Protein AF-A0A8T0X987-F1 (afdb_monomer_lite)

Foldseek 3Di:
DDDVVVVVVVPDDDPCVVVVCVVCVVPDPPCPQPDDPPDPDHDPDDPPPDDDDDDDDDDDDDDDDDDDDDDDDDDDDDPPPPPPPPPPPQDPVSVVVVVVVVVVVVVVVVVVVVVVVVVVVVVVVVVVVVVVLVVLLVLLVVLLVVLVDDPVCVLLVQLSVVCSVDPVSSVCLSVDDSVVVNVSSVVSSPDDD

Radius of gyration: 36.75 Å; chains: 1; bounding box: 88×44×94 Å

Sequence (193 aa):
MGHPEWKKLQTGWPIYLDELDRMFMGVAVDGSTSYIPGDKNPLDDIPSDEEEDSEEDHDLHTPHSIGSKRTSNSSQSLRSTASSPNKKMKSPAVRAMVSQLQLHNDIQTQRNVAMEGFICKRQEEKQAEESKLEKHLDTIMDAARACGVTDDNVQLWVGVLKIAKDKAASYFFLRSMPPGRKALIEDYSRVID

Structure (mmCIF, N/CA/C/O backbone):
data_AF-A0A8T0X987-F1
#
_entry.id   AF-A0A8T0X987-F1
#
loop_
_atom_site.group_PDB
_atom_site.id
_atom_site.type_symbol
_atom_site.label_atom_id
_atom_site.label_alt_id
_atom_site.label_comp_id
_atom_site.label_asym_id
_atom_site.label_entity_id
_atom_site.label_seq_id
_atom_site.pdbx_PDB_ins_code
_atom_site.Cartn_x
_atom_site.Cartn_y
_atom_site.Cartn_z
_atom_site.occupancy
_atom_site.B_iso_or_equiv
_atom_site.auth_seq_id
_atom_site.auth_comp_id
_atom_site.auth_asym_id
_atom_site.auth_atom_id
_atom_site.pdbx_PDB_model_num
ATOM 1 N N . MET A 1 1 ? -8.656 -10.629 45.801 1.00 43.47 1 MET A N 1
ATOM 2 C CA . MET A 1 1 ? -7.667 -11.279 44.913 1.00 43.47 1 MET A CA 1
ATOM 3 C C . MET A 1 1 ? -8.204 -11.162 43.496 1.00 43.47 1 MET A C 1
ATOM 5 O O . MET A 1 1 ? -9.268 -11.703 43.241 1.00 43.47 1 MET A O 1
ATOM 9 N N . GLY A 1 2 ? -7.584 -10.342 42.644 1.00 62.00 2 GLY A N 1
ATOM 10 C CA . GLY A 1 2 ? -8.091 -10.054 41.295 1.00 62.00 2 GLY A CA 1
ATOM 11 C C . GLY A 1 2 ? -7.681 -11.124 40.284 1.00 62.00 2 GLY A C 1
ATOM 12 O O . GLY A 1 2 ? -6.580 -11.660 40.382 1.00 62.00 2 GLY A O 1
ATOM 13 N N . HIS A 1 3 ? -8.557 -11.419 39.323 1.00 67.56 3 HIS A N 1
ATOM 14 C CA . HIS A 1 3 ? -8.309 -12.403 38.270 1.00 67.56 3 HIS A CA 1
ATOM 15 C C . HIS A 1 3 ? -7.264 -11.867 37.270 1.00 67.56 3 HIS A C 1
ATOM 17 O O . HIS A 1 3 ? -7.544 -10.891 36.572 1.00 67.56 3 HIS A O 1
ATOM 23 N N . PRO A 1 4 ? -6.068 -12.481 37.166 1.00 67.88 4 PRO A N 1
ATOM 24 C CA . PRO A 1 4 ? -5.008 -12.035 36.254 1.00 67.88 4 PRO A CA 1
ATOM 25 C C . PRO A 1 4 ? -5.444 -12.089 34.786 1.00 67.88 4 PRO A C 1
ATOM 27 O O . PRO A 1 4 ? -5.028 -11.260 33.982 1.00 67.88 4 PRO A O 1
ATOM 30 N N . GLU A 1 5 ? -6.343 -13.020 34.464 1.00 63.09 5 GLU A N 1
ATOM 31 C CA . GLU A 1 5 ? -6.962 -13.184 33.147 1.00 63.09 5 GLU A CA 1
ATOM 32 C C . GLU A 1 5 ? -7.682 -11.912 32.677 1.00 63.09 5 GLU A C 1
ATOM 34 O O . GLU A 1 5 ? -7.670 -11.589 31.493 1.00 63.09 5 GLU A O 1
ATOM 39 N N . TRP A 1 6 ? -8.233 -11.120 33.604 1.00 59.62 6 TRP A N 1
ATOM 40 C CA . TRP A 1 6 ? -8.914 -9.864 33.276 1.00 59.62 6 TRP A CA 1
ATOM 41 C C . TRP A 1 6 ? -7.940 -8.760 32.848 1.00 59.62 6 TRP A C 1
ATOM 43 O O . TRP A 1 6 ? -8.354 -7.788 32.224 1.00 59.62 6 TRP A O 1
ATOM 53 N N . LYS A 1 7 ? -6.637 -8.920 33.121 1.00 59.94 7 LYS A N 1
ATOM 54 C CA . LYS A 1 7 ? -5.592 -8.030 32.597 1.00 59.94 7 LYS A CA 1
ATOM 55 C C . LYS A 1 7 ? -5.197 -8.359 31.158 1.00 59.94 7 LYS A C 1
ATOM 57 O O . LYS A 1 7 ? -4.682 -7.481 30.481 1.00 59.94 7 LYS A O 1
ATOM 62 N N . LYS A 1 8 ? -5.467 -9.571 30.656 1.00 56.09 8 LYS A N 1
ATOM 63 C CA . LYS A 1 8 ? -5.228 -9.913 29.238 1.00 56.09 8 LYS A CA 1
ATOM 64 C C . LYS A 1 8 ? -6.172 -9.144 28.309 1.00 56.09 8 LYS A C 1
ATOM 66 O O . LYS A 1 8 ? -5.795 -8.809 27.195 1.00 56.09 8 LYS A O 1
ATOM 71 N N . LEU A 1 9 ? -7.357 -8.791 28.811 1.00 55.44 9 LEU A N 1
ATOM 72 C CA . LEU A 1 9 ? -8.305 -7.896 28.140 1.00 55.44 9 LEU A CA 1
ATOM 73 C C . LEU A 1 9 ? -7.905 -6.408 28.216 1.00 55.44 9 LEU A C 1
ATOM 75 O O . LEU A 1 9 ? -8.525 -5.586 27.553 1.00 55.44 9 LEU A O 1
ATOM 79 N N . GLN A 1 10 ? -6.899 -6.037 29.024 1.00 53.94 10 GLN A N 1
ATOM 80 C CA . GLN A 1 10 ? -6.371 -4.662 29.055 1.00 53.94 10 GLN A CA 1
ATOM 81 C C . GLN A 1 10 ? -5.368 -4.407 27.924 1.00 53.94 10 GLN A C 1
ATOM 83 O O . GLN A 1 10 ? -5.077 -3.257 27.600 1.00 53.94 10 GLN A O 1
ATOM 88 N N . THR A 1 11 ? -4.823 -5.470 27.335 1.00 54.19 11 THR A N 1
ATOM 89 C CA . THR A 1 11 ? -3.819 -5.414 26.275 1.00 54.19 11 THR A CA 1
ATOM 90 C C . THR A 1 11 ? -4.457 -5.652 24.915 1.00 54.19 11 THR A C 1
ATOM 92 O O . THR A 1 11 ? -4.549 -6.790 24.470 1.00 54.19 11 THR A O 1
ATOM 95 N N . GLY A 1 12 ? -4.841 -4.562 24.249 1.00 65.25 12 GLY A N 1
ATOM 96 C CA . GLY A 1 12 ? -5.179 -4.557 22.825 1.00 65.25 12 GLY A CA 1
ATOM 97 C C . GLY A 1 12 ? -6.375 -5.421 22.428 1.00 65.25 12 GLY A C 1
ATOM 98 O O . GLY A 1 12 ? -7.109 -5.965 23.250 1.00 65.25 12 GLY A O 1
ATOM 99 N N . TRP A 1 13 ? -6.591 -5.492 21.120 1.00 61.50 13 TRP A N 1
ATOM 100 C CA . TRP A 1 13 ? -7.656 -6.294 20.543 1.00 61.50 13 TRP A CA 1
ATOM 101 C C . TRP A 1 13 ? -7.343 -7.786 20.631 1.00 61.50 13 TRP A C 1
ATOM 103 O O . TRP A 1 13 ? -6.171 -8.171 20.576 1.00 61.50 13 TRP A O 1
ATOM 113 N N . PRO A 1 14 ? -8.372 -8.642 20.728 1.00 72.12 14 PRO A N 1
ATOM 114 C CA . PRO A 1 14 ? -8.165 -10.072 20.644 1.00 72.12 14 PRO A CA 1
ATOM 115 C C . PRO A 1 14 ? -7.514 -10.441 19.308 1.00 72.12 14 PRO A C 1
ATOM 117 O O . PRO A 1 14 ? -7.891 -9.924 18.259 1.00 72.12 14 PRO A O 1
ATOM 120 N N . ILE A 1 15 ? -6.567 -11.377 19.346 1.00 75.75 15 ILE A N 1
ATOM 121 C CA . ILE A 1 15 ? -5.825 -11.861 18.167 1.00 75.75 15 ILE A CA 1
ATOM 122 C C . ILE A 1 15 ? -6.724 -12.400 17.039 1.00 75.75 15 ILE A C 1
ATOM 124 O O . ILE A 1 15 ? -6.284 -12.492 15.902 1.00 75.75 15 ILE A O 1
ATOM 128 N N . TYR A 1 16 ? -7.974 -12.740 17.353 1.00 80.00 16 TYR A N 1
ATOM 129 C CA . TYR A 1 16 ? -8.973 -13.290 16.438 1.00 80.00 16 TYR A CA 1
ATOM 130 C C . TYR A 1 16 ? -9.880 -12.222 15.801 1.00 80.00 16 TYR A C 1
ATOM 132 O O . TYR A 1 16 ? -10.906 -12.559 15.218 1.00 80.00 16 TYR A O 1
ATOM 140 N N . LEU A 1 17 ? -9.551 -10.930 15.911 1.00 81.12 17 LEU A N 1
ATOM 141 C CA . LEU A 1 17 ? -10.395 -9.854 15.376 1.00 81.12 17 LEU A CA 1
ATOM 142 C C . LEU A 1 17 ? -10.637 -9.976 13.863 1.00 81.12 17 LEU A C 1
ATOM 144 O O . LEU A 1 17 ? -11.756 -9.764 13.415 1.00 81.12 17 LEU A O 1
ATOM 148 N N . ASP A 1 18 ? -9.619 -10.360 13.093 1.00 80.88 18 ASP A N 1
ATOM 149 C CA . ASP A 1 18 ? -9.750 -10.552 11.639 1.00 80.88 18 ASP A CA 1
ATOM 150 C C . ASP A 1 18 ? -10.638 -11.756 11.298 1.00 80.88 18 ASP A C 1
ATOM 152 O O . ASP A 1 18 ? -11.330 -11.772 10.282 1.00 80.88 18 ASP A O 1
ATOM 156 N N . GLU A 1 19 ? -10.654 -12.763 12.172 1.00 83.94 19 GLU A N 1
ATOM 157 C CA . GLU A 1 19 ? -11.537 -13.918 12.041 1.00 83.94 19 GLU A CA 1
ATOM 158 C C . GLU A 1 19 ? 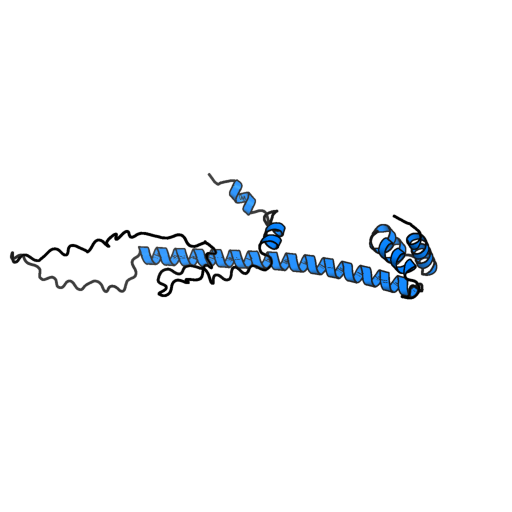-12.985 -13.536 12.360 1.00 83.94 19 GLU A C 1
ATOM 160 O O . GLU A 1 19 ? -13.893 -13.951 11.644 1.00 83.94 19 GLU A O 1
ATOM 165 N N . LEU A 1 20 ? -13.206 -12.689 13.374 1.00 83.31 20 LEU A N 1
ATOM 166 C CA . LEU A 1 20 ? -14.524 -12.113 13.654 1.00 83.31 20 LEU A CA 1
ATOM 167 C C . LEU A 1 20 ? -15.019 -11.264 12.484 1.00 83.31 20 LEU A C 1
ATOM 169 O O . LEU A 1 20 ? -16.143 -11.466 12.039 1.00 83.31 20 LEU A O 1
ATOM 173 N N . ASP A 1 21 ? -14.188 -10.365 11.958 1.00 82.25 21 ASP A N 1
ATOM 174 C CA . ASP A 1 21 ? -14.542 -9.539 10.799 1.00 82.25 21 ASP A CA 1
ATOM 175 C C . ASP A 1 21 ? -14.948 -10.419 9.607 1.00 82.25 21 ASP A C 1
ATOM 177 O O . ASP A 1 21 ? -16.002 -10.221 9.009 1.00 82.25 21 ASP A O 1
ATOM 181 N N . ARG A 1 22 ? -14.195 -11.497 9.344 1.00 84.25 22 ARG A N 1
ATOM 182 C CA . ARG A 1 22 ? -14.537 -12.480 8.308 1.00 84.25 22 ARG A CA 1
ATOM 183 C C . ARG A 1 22 ? -15.848 -13.225 8.578 1.00 84.25 22 ARG A C 1
ATOM 185 O O . ARG A 1 22 ? -16.586 -13.482 7.632 1.00 84.25 22 ARG A O 1
ATOM 192 N N . MET A 1 23 ? -16.119 -13.617 9.824 1.00 83.44 23 MET A N 1
ATOM 193 C CA . MET A 1 23 ? -17.325 -14.374 10.191 1.00 83.44 23 MET A CA 1
ATOM 194 C C . MET A 1 23 ? -18.597 -13.521 10.155 1.00 83.44 23 MET A C 1
ATOM 196 O O . MET A 1 23 ? -19.658 -14.040 9.822 1.00 83.44 23 MET A O 1
ATOM 200 N N . PHE A 1 24 ? -18.495 -12.230 10.478 1.00 79.19 24 PHE A N 1
ATOM 201 C CA . PHE A 1 24 ? -19.632 -11.303 10.526 1.00 79.19 24 PHE A CA 1
ATOM 202 C C . PHE A 1 24 ? -19.726 -10.385 9.299 1.00 79.19 24 PHE A C 1
ATOM 204 O O . PHE A 1 24 ? -20.605 -9.525 9.230 1.00 79.19 24 PHE A O 1
ATOM 211 N N . MET A 1 25 ? -18.864 -10.578 8.300 1.00 78.88 25 MET A N 1
ATOM 212 C CA . MET A 1 25 ? -18.930 -9.858 7.033 1.00 78.88 25 MET A CA 1
ATOM 213 C C . MET A 1 25 ? -20.286 -10.106 6.354 1.00 78.88 25 MET A C 1
ATOM 215 O O . MET A 1 25 ? -20.603 -11.223 5.954 1.00 78.88 25 MET A O 1
ATOM 219 N N . GLY A 1 26 ? -21.093 -9.050 6.226 1.00 69.38 26 GLY A N 1
ATOM 220 C CA . GLY A 1 26 ? -22.439 -9.120 5.646 1.00 69.38 26 GLY A CA 1
ATOM 221 C C . GLY A 1 26 ? -23.564 -9.469 6.630 1.00 69.38 26 GLY A C 1
ATOM 222 O O . GLY A 1 26 ? -24.717 -9.515 6.214 1.00 69.38 26 GLY A O 1
ATOM 223 N N . VAL A 1 27 ? -23.265 -9.659 7.921 1.00 71.38 27 VAL A N 1
ATOM 224 C CA . VAL A 1 27 ? -24.261 -9.875 8.983 1.00 71.38 27 VAL A CA 1
ATOM 225 C C . VAL A 1 27 ? -24.349 -8.618 9.847 1.00 71.38 27 VAL A C 1
ATOM 227 O O . VAL A 1 27 ? -23.472 -8.347 10.664 1.00 71.38 27 VAL A O 1
ATOM 230 N N . ALA A 1 28 ? -25.418 -7.837 9.686 1.00 65.38 28 ALA A N 1
ATOM 231 C CA . ALA A 1 28 ? -25.703 -6.717 10.578 1.00 65.38 28 ALA A CA 1
ATOM 232 C C . ALA A 1 28 ? -26.509 -7.218 11.784 1.00 65.38 28 ALA A C 1
ATOM 234 O O . ALA A 1 28 ? -27.672 -7.586 11.649 1.00 65.38 28 ALA A O 1
ATOM 235 N N . VAL A 1 29 ? -25.905 -7.218 12.975 1.00 67.44 29 VAL A N 1
ATOM 236 C CA . VAL A 1 29 ? -26.656 -7.397 14.227 1.00 67.44 29 VAL A CA 1
ATOM 237 C C . VAL A 1 29 ? -27.270 -6.042 14.589 1.00 67.44 29 VAL A C 1
ATOM 239 O O . VAL A 1 29 ? -26.718 -5.281 15.379 1.00 67.44 29 VAL A O 1
ATOM 242 N N . ASP A 1 30 ? -28.385 -5.707 13.945 1.00 75.12 30 ASP A N 1
ATOM 243 C CA . ASP A 1 30 ? -29.106 -4.433 14.100 1.00 75.12 30 ASP A CA 1
ATOM 244 C C . ASP A 1 30 ? -30.059 -4.408 15.312 1.00 75.12 30 ASP A C 1
ATOM 246 O O . ASP A 1 30 ? -30.653 -3.379 15.630 1.00 75.12 30 ASP A O 1
ATOM 250 N N . GLY A 1 31 ? -30.197 -5.540 16.007 1.00 69.56 31 GLY A N 1
ATOM 251 C CA . GLY A 1 31 ? -31.101 -5.687 17.144 1.00 69.56 31 GLY A CA 1
ATOM 252 C C . GLY A 1 31 ? -32.576 -5.809 16.755 1.00 69.56 31 GLY A C 1
ATOM 253 O O . GLY A 1 31 ? -33.417 -5.814 17.654 1.00 69.56 31 GLY A O 1
ATOM 254 N N . SER A 1 32 ? -32.904 -5.959 15.467 1.00 67.69 32 SER A N 1
ATOM 255 C CA . SER A 1 32 ? -34.270 -6.233 14.995 1.00 67.69 32 SER A CA 1
ATOM 256 C C . SER A 1 32 ? -34.853 -7.510 15.609 1.00 67.69 32 SER A C 1
ATOM 258 O O . SER A 1 32 ? -36.045 -7.567 15.878 1.00 67.69 32 SER A O 1
ATOM 260 N N . THR A 1 33 ? -34.004 -8.489 15.933 1.00 68.50 33 THR A N 1
ATOM 261 C CA . THR A 1 33 ? -34.374 -9.741 16.615 1.00 68.50 33 THR A CA 1
ATOM 262 C C . THR A 1 33 ? -34.283 -9.669 18.145 1.00 68.50 33 THR A C 1
ATOM 264 O O . THR A 1 33 ? -34.429 -10.684 18.828 1.00 68.50 33 THR A O 1
ATOM 267 N N . SER A 1 34 ? -34.008 -8.495 18.726 1.00 71.69 34 SER A N 1
ATOM 268 C CA . SER A 1 34 ? -33.874 -8.371 20.180 1.00 71.69 34 SER A CA 1
ATOM 269 C C . SER A 1 34 ? -35.233 -8.457 20.880 1.00 71.69 34 SER A C 1
ATOM 271 O O . SER A 1 34 ? -36.186 -7.760 20.543 1.00 71.69 34 SER A O 1
ATOM 273 N N . TYR A 1 35 ? -35.323 -9.319 21.894 1.00 74.81 35 TYR A N 1
ATOM 274 C CA . TYR A 1 35 ? -36.532 -9.466 22.697 1.00 74.81 35 TYR A CA 1
ATOM 275 C C . TYR A 1 35 ? -36.716 -8.267 23.638 1.00 74.81 35 TYR A C 1
ATOM 277 O O . TYR A 1 35 ? -35.858 -7.990 24.482 1.00 74.81 35 TYR A O 1
ATOM 285 N N . ILE A 1 36 ? -37.862 -7.588 23.534 1.00 75.81 36 ILE A N 1
ATOM 286 C CA . ILE A 1 36 ? -38.248 -6.472 24.404 1.00 75.81 36 ILE A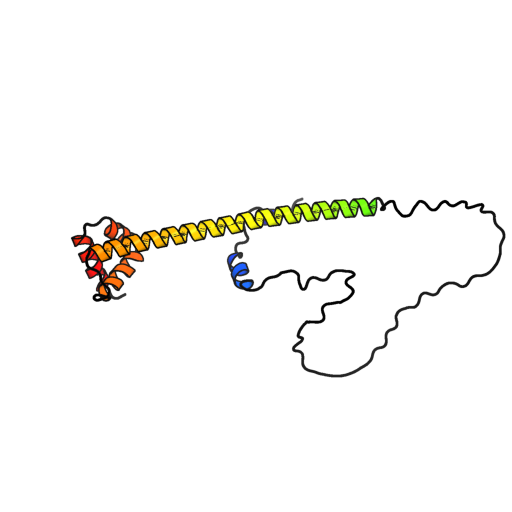 CA 1
ATOM 287 C C . ILE A 1 36 ? -39.341 -6.951 25.375 1.00 75.81 36 ILE A C 1
ATOM 289 O O . ILE A 1 36 ? -40.481 -7.179 24.962 1.00 75.81 36 ILE A O 1
ATOM 293 N N . PRO A 1 37 ? -39.050 -7.086 26.685 1.00 60.12 37 PRO A N 1
ATOM 294 C CA . PRO A 1 37 ? -40.057 -7.488 27.661 1.00 60.12 37 PRO A CA 1
ATOM 295 C C . PRO A 1 37 ? -41.224 -6.488 27.713 1.00 60.12 37 PRO A C 1
ATOM 297 O O . PRO A 1 37 ? -41.033 -5.319 28.050 1.00 60.12 37 PRO A O 1
ATOM 300 N N . GLY A 1 38 ? -42.440 -6.958 27.422 1.00 64.06 38 GLY A N 1
ATOM 301 C CA . GLY A 1 38 ? -43.658 -6.138 27.379 1.00 64.06 38 GLY A CA 1
ATOM 302 C C . GLY A 1 38 ? -44.102 -5.723 25.975 1.00 64.06 38 GLY A C 1
ATOM 303 O O . GLY A 1 38 ? -45.083 -4.982 25.857 1.00 64.06 38 GLY A O 1
ATOM 304 N N . ASP A 1 39 ? -43.414 -6.191 24.930 1.00 67.69 39 ASP A N 1
ATOM 305 C CA . ASP A 1 39 ? -43.918 -6.076 23.567 1.00 67.69 39 ASP A CA 1
ATOM 306 C C . ASP A 1 39 ? -45.187 -6.923 23.383 1.00 67.69 39 ASP A C 1
ATOM 308 O O . ASP A 1 39 ? -45.336 -8.015 23.931 1.00 67.69 39 ASP A O 1
ATOM 312 N N . LYS A 1 40 ? -46.143 -6.364 22.649 1.00 58.75 40 LYS A N 1
ATOM 313 C CA . LYS A 1 40 ? -47.498 -6.899 22.437 1.00 58.75 40 LYS A CA 1
ATOM 314 C C . LYS A 1 40 ? -47.576 -7.750 21.171 1.00 58.75 40 LYS A C 1
ATOM 316 O O . LYS A 1 40 ? -48.635 -8.306 20.898 1.00 58.75 40 LYS A O 1
ATOM 321 N N . ASN A 1 41 ? -46.485 -7.810 20.410 1.00 57.34 41 ASN A N 1
ATOM 322 C CA . ASN A 1 41 ? -46.380 -8.559 19.172 1.00 57.34 41 ASN A CA 1
ATOM 323 C C . ASN A 1 41 ? -44.999 -9.238 19.121 1.00 57.34 41 ASN A C 1
ATOM 325 O O . ASN A 1 41 ? -44.043 -8.620 18.657 1.00 57.34 41 ASN A O 1
ATOM 329 N N . PRO A 1 42 ? -44.856 -10.467 19.649 1.00 52.59 42 PRO A N 1
ATOM 330 C CA . PRO A 1 42 ? -43.639 -11.242 19.445 1.00 52.59 42 PRO A CA 1
ATOM 331 C C . PRO A 1 42 ? -43.401 -11.385 17.936 1.00 52.59 42 PRO A C 1
ATOM 333 O O . PRO A 1 42 ? -44.350 -11.606 17.185 1.00 52.59 42 PRO A O 1
ATOM 336 N N . LEU A 1 43 ? -42.160 -11.202 17.488 1.00 56.38 43 LEU A N 1
ATOM 337 C CA . LEU A 1 43 ? -41.775 -11.469 16.105 1.00 56.38 43 LEU A CA 1
ATOM 338 C C . LEU A 1 43 ? -41.808 -12.988 15.878 1.00 56.38 43 LEU A C 1
ATOM 340 O O . LEU A 1 43 ? -40.842 -13.678 16.193 1.00 56.38 43 LEU A O 1
ATOM 344 N N . ASP A 1 44 ? -42.926 -13.497 15.363 1.00 57.62 44 ASP A N 1
ATOM 345 C CA . ASP A 1 44 ? -42.969 -14.783 14.667 1.00 57.62 44 ASP A CA 1
ATOM 346 C C . ASP A 1 44 ? -42.366 -14.563 13.282 1.00 57.62 44 ASP A C 1
ATOM 348 O O . ASP A 1 44 ? -43.071 -14.160 12.369 1.00 57.62 44 ASP A O 1
ATOM 352 N N . ASP A 1 45 ? -41.056 -14.749 13.147 1.00 50.69 45 ASP A N 1
ATOM 353 C CA . ASP A 1 45 ? -40.419 -15.050 11.860 1.00 50.69 45 ASP A CA 1
ATOM 354 C C . ASP A 1 45 ? -39.051 -15.688 12.133 1.00 50.69 45 ASP A C 1
ATOM 356 O O . ASP A 1 45 ? -37.981 -15.119 11.912 1.00 50.69 45 ASP A O 1
ATOM 360 N N . ILE A 1 46 ? -39.094 -16.911 12.663 1.00 45.88 46 ILE A N 1
ATOM 361 C CA . ILE A 1 46 ? -38.037 -17.888 12.420 1.00 45.88 46 ILE A CA 1
ATOM 362 C C . ILE A 1 46 ? -38.569 -18.740 11.265 1.00 45.88 46 ILE A C 1
ATOM 364 O O . ILE A 1 46 ? -39.551 -19.454 11.479 1.00 45.88 46 ILE A O 1
ATOM 368 N N . PRO A 1 47 ? -37.992 -18.701 10.050 1.00 42.59 47 PRO A N 1
ATOM 369 C CA . PRO A 1 47 ? -38.270 -19.739 9.074 1.00 42.59 47 PRO A CA 1
ATOM 370 C C . PRO A 1 47 ? -37.635 -21.025 9.613 1.00 42.59 47 PRO A C 1
ATOM 372 O O . PRO A 1 47 ? -36.444 -21.276 9.439 1.00 42.59 47 PRO A O 1
ATOM 375 N N . SER A 1 48 ? -38.432 -21.783 10.363 1.00 42.59 48 SER A N 1
ATOM 376 C CA . SER A 1 48 ? -38.120 -23.138 10.788 1.00 42.59 48 SER A CA 1
ATOM 377 C C . SER A 1 48 ? -38.323 -24.028 9.571 1.00 42.59 48 SER A C 1
ATOM 379 O O . SER A 1 48 ? -39.447 -24.401 9.248 1.00 42.59 48 SER A O 1
ATOM 381 N N . ASP A 1 49 ? -37.236 -24.305 8.857 1.00 46.72 49 ASP A N 1
ATOM 382 C CA . ASP A 1 49 ? -37.163 -25.398 7.888 1.00 46.72 49 ASP A CA 1
ATOM 383 C C . ASP A 1 49 ? -37.110 -26.714 8.670 1.00 46.72 49 ASP A C 1
ATOM 385 O O . ASP A 1 49 ? -36.060 -27.338 8.796 1.00 46.72 49 ASP A O 1
ATOM 389 N N . GLU A 1 50 ? -38.220 -27.067 9.316 1.00 41.50 50 GLU A N 1
ATOM 390 C CA . GLU A 1 50 ? -38.366 -28.341 10.008 1.00 41.50 50 GLU A CA 1
ATOM 391 C C . GLU A 1 50 ? -39.667 -28.991 9.547 1.00 41.50 50 GLU A C 1
ATOM 393 O O . GLU A 1 50 ? -40.770 -28.495 9.779 1.00 41.50 50 GLU A O 1
ATOM 398 N N . GLU A 1 51 ? -39.456 -30.070 8.800 1.00 39.72 51 GLU A N 1
ATOM 399 C CA . GLU A 1 51 ? -40.432 -30.998 8.256 1.00 39.72 51 GLU A CA 1
ATOM 400 C C . GLU A 1 51 ? -41.515 -31.365 9.280 1.00 39.72 51 GLU A C 1
ATOM 402 O O . GLU A 1 51 ? -41.266 -31.617 10.460 1.00 39.72 51 GLU A O 1
ATOM 407 N N . GLU A 1 52 ? -42.733 -31.394 8.759 1.00 37.31 52 GLU A N 1
ATOM 408 C CA . GLU A 1 52 ? -43.989 -31.772 9.384 1.00 37.31 52 GLU A CA 1
ATOM 409 C C . GLU A 1 52 ? -43.918 -33.183 10.000 1.00 37.31 52 GLU A C 1
ATOM 411 O O . GLU A 1 52 ? -43.787 -34.164 9.272 1.00 37.31 52 GLU A O 1
ATOM 416 N N . ASP A 1 53 ? -44.071 -33.306 11.325 1.00 33.75 53 ASP A N 1
ATOM 417 C CA . ASP A 1 53 ? -44.633 -34.524 11.928 1.00 33.75 53 ASP A CA 1
ATOM 418 C C . ASP A 1 53 ? -45.339 -34.237 13.269 1.00 33.75 53 ASP A C 1
ATOM 420 O O . ASP A 1 53 ? -44.743 -34.179 14.340 1.00 33.75 53 ASP A O 1
ATOM 424 N N . SER A 1 54 ? -46.620 -33.913 13.123 1.00 35.38 54 SER A N 1
ATOM 425 C CA . SER A 1 54 ? -47.787 -34.511 13.779 1.00 35.38 54 SER A CA 1
ATOM 426 C C . SER A 1 54 ? -47.877 -34.755 15.315 1.00 35.38 54 SER A C 1
ATOM 428 O O . SER A 1 54 ? -47.028 -35.337 15.982 1.00 35.38 54 SER A O 1
ATOM 430 N N . GLU A 1 55 ? -49.071 -34.374 15.795 1.00 35.34 55 GLU A N 1
ATOM 431 C CA . GLU A 1 55 ? -49.876 -34.863 16.929 1.00 35.34 55 GLU A CA 1
ATOM 432 C C . GLU A 1 55 ? -49.594 -34.470 18.406 1.00 35.34 55 GLU A C 1
ATOM 434 O O . GLU A 1 55 ? -48.544 -34.700 18.994 1.00 35.34 55 GLU A O 1
ATOM 439 N N . GLU A 1 56 ? -50.712 -34.056 19.023 1.00 34.09 56 GLU A N 1
ATOM 440 C CA . GLU A 1 56 ? -51.188 -34.398 20.378 1.00 34.09 56 GLU A CA 1
ATOM 441 C C . GLU A 1 56 ? -50.951 -33.431 21.565 1.00 34.09 56 GLU A C 1
ATOM 443 O O . GLU A 1 56 ? -49.966 -33.458 22.296 1.00 34.09 56 GLU A O 1
ATOM 448 N N . ASP A 1 57 ? -51.967 -32.577 21.751 1.00 41.88 57 ASP A N 1
ATOM 449 C CA . ASP A 1 57 ? -52.721 -32.342 22.994 1.00 41.88 57 ASP A CA 1
ATOM 450 C C . ASP A 1 57 ? -52.003 -32.564 24.339 1.00 41.88 57 ASP A C 1
ATOM 452 O O . ASP A 1 57 ? -51.949 -33.674 24.863 1.00 41.88 57 ASP A O 1
ATOM 456 N N . HIS A 1 58 ? -51.606 -31.465 24.988 1.00 39.50 58 HIS A N 1
ATOM 457 C CA . HIS A 1 58 ? -51.604 -31.406 26.448 1.00 39.50 58 HIS A CA 1
ATOM 458 C C . HIS A 1 58 ? -52.029 -30.029 26.970 1.00 39.50 58 HIS A C 1
ATOM 460 O O . HIS A 1 58 ? -51.236 -29.117 27.208 1.00 39.50 58 HIS A O 1
ATOM 466 N N . ASP A 1 59 ? -53.334 -29.940 27.199 1.00 47.34 59 ASP A N 1
ATOM 467 C CA . ASP A 1 59 ? -54.009 -29.086 28.169 1.00 47.34 59 ASP A CA 1
ATOM 468 C C . ASP A 1 59 ? -53.274 -29.043 29.529 1.00 47.34 59 ASP A C 1
ATOM 470 O O . ASP A 1 59 ? -53.314 -30.000 30.302 1.00 47.34 59 ASP A O 1
ATOM 474 N N . LEU A 1 60 ? -52.601 -27.930 29.853 1.00 44.16 60 LEU A N 1
ATOM 475 C CA . LEU A 1 60 ? -52.095 -27.648 31.205 1.00 44.16 60 LEU A CA 1
ATOM 476 C C . LEU A 1 60 ? -52.331 -26.181 31.601 1.00 44.16 60 LEU A C 1
ATOM 478 O O . LEU A 1 60 ? -51.426 -25.359 31.722 1.00 44.16 60 LEU A O 1
ATOM 482 N N . HIS A 1 61 ? -53.613 -25.883 31.818 1.00 40.25 61 HIS A N 1
ATOM 483 C CA . HIS A 1 61 ? -54.158 -25.152 32.968 1.00 40.25 61 HIS A CA 1
ATOM 484 C C . HIS A 1 61 ? -53.251 -24.123 33.687 1.00 40.25 61 HIS A C 1
ATOM 486 O O . HIS A 1 61 ? -52.416 -24.441 34.535 1.00 40.25 61 HIS A O 1
ATOM 492 N N . THR A 1 62 ? -53.574 -22.842 33.487 1.00 43.78 62 THR A N 1
ATOM 493 C CA . THR A 1 62 ? -53.181 -21.734 34.375 1.00 43.78 62 THR A CA 1
ATOM 494 C C . THR A 1 62 ? -53.808 -21.924 35.770 1.00 43.78 62 THR A C 1
ATOM 496 O O . THR A 1 62 ? -55.026 -22.101 35.854 1.00 43.78 62 THR A O 1
ATOM 499 N N . PRO A 1 63 ? -53.069 -21.842 36.896 1.00 51.03 63 PRO A N 1
ATOM 500 C CA . PRO A 1 63 ? -53.695 -21.907 38.211 1.00 51.03 63 PRO A CA 1
ATOM 501 C C . PRO A 1 63 ? -54.442 -20.596 38.496 1.00 51.03 63 PRO A C 1
ATOM 503 O O . PRO A 1 63 ? -53.849 -19.540 38.724 1.00 51.03 63 PRO A O 1
ATOM 506 N N . HIS A 1 64 ? -55.774 -20.664 38.486 1.00 42.66 64 HIS A N 1
ATOM 507 C CA . HIS A 1 64 ? -56.649 -19.574 38.906 1.00 42.66 64 HIS A CA 1
ATOM 508 C C . HIS A 1 64 ? -56.482 -19.267 40.405 1.00 42.66 64 HIS A C 1
ATOM 510 O O . HIS A 1 64 ? -56.505 -20.153 41.259 1.00 42.66 64 HIS A O 1
ATOM 516 N N . SER A 1 65 ? -56.347 -17.978 40.721 1.00 44.94 65 SER A N 1
ATOM 517 C CA . SER A 1 65 ? -56.257 -17.445 42.083 1.00 44.94 65 SER A CA 1
ATOM 518 C C . SER A 1 65 ? -57.507 -17.783 42.904 1.00 44.94 65 SER A C 1
ATOM 520 O O . SER A 1 65 ? -58.621 -17.381 42.561 1.00 44.94 65 SER A O 1
ATOM 522 N N . ILE A 1 66 ? -57.332 -18.489 44.024 1.00 42.69 66 ILE A N 1
ATOM 523 C CA . ILE A 1 66 ? -58.391 -18.703 45.016 1.00 42.69 66 ILE A CA 1
ATOM 524 C C . ILE A 1 66 ? -58.559 -17.417 45.833 1.00 42.69 66 ILE A C 1
ATOM 526 O O . ILE A 1 66 ? -57.936 -17.207 46.873 1.00 42.69 66 ILE A O 1
ATOM 530 N N . GLY A 1 67 ? -59.421 -16.528 45.339 1.00 46.03 67 GLY A N 1
ATOM 531 C CA . GLY A 1 67 ? -59.948 -15.410 46.111 1.00 46.03 67 GLY A CA 1
ATOM 532 C C . GLY A 1 67 ? -60.719 -15.931 47.325 1.00 46.03 67 GLY A C 1
ATOM 533 O O . GLY A 1 67 ? -61.780 -16.542 47.184 1.00 46.03 67 GLY A O 1
ATOM 534 N N . SER A 1 68 ? -60.187 -15.695 48.524 1.00 46.25 68 SER A N 1
ATOM 535 C CA . SER A 1 68 ? -60.844 -16.081 49.773 1.00 46.25 68 SER A CA 1
ATOM 536 C C . SER A 1 68 ? -62.129 -15.270 49.977 1.00 46.25 68 SER A C 1
ATOM 538 O O . SER A 1 68 ? -62.120 -14.035 49.994 1.00 46.25 68 SER A O 1
ATOM 540 N N . LYS A 1 69 ? -63.257 -15.982 50.085 1.00 45.38 69 LYS A N 1
ATOM 541 C CA . LYS A 1 69 ? -64.595 -15.417 50.279 1.00 45.38 69 LYS A CA 1
ATOM 542 C C . LYS A 1 69 ? -64.733 -14.853 51.696 1.00 45.38 69 LYS A C 1
ATOM 544 O O . LYS A 1 69 ? -64.363 -15.474 52.684 1.00 45.38 69 LYS A O 1
ATOM 549 N N . ARG A 1 70 ? -65.318 -13.658 51.754 1.00 47.16 70 ARG A N 1
ATOM 550 C CA . ARG A 1 70 ? -65.652 -12.870 52.945 1.00 47.16 70 ARG A CA 1
ATOM 551 C C . ARG A 1 70 ? -66.513 -13.673 53.930 1.00 47.16 70 ARG A C 1
ATOM 553 O O . ARG A 1 70 ? -67.570 -14.158 53.535 1.00 47.16 70 ARG A O 1
ATOM 560 N N . THR A 1 71 ? -66.155 -13.665 55.214 1.00 42.09 71 THR A N 1
ATOM 561 C CA . THR A 1 71 ? -67.107 -13.883 56.314 1.00 42.09 71 THR A CA 1
ATOM 562 C C . THR A 1 71 ? -67.082 -12.702 57.283 1.00 42.09 71 THR A C 1
ATOM 564 O O . THR A 1 71 ? -66.054 -12.323 57.834 1.00 42.09 71 THR A O 1
ATOM 567 N N . SER A 1 72 ? -68.269 -12.118 57.386 1.00 40.88 72 SER A N 1
ATOM 568 C CA . SER A 1 72 ? -68.845 -11.176 58.344 1.00 40.88 72 SER A CA 1
ATOM 569 C C . SER A 1 72 ? -68.213 -11.011 59.736 1.00 40.88 72 SER A C 1
ATOM 571 O O . SER A 1 72 ? -68.008 -11.977 60.460 1.00 40.88 72 SER A O 1
ATOM 573 N N . ASN A 1 73 ? -68.130 -9.730 60.116 1.00 45.91 73 ASN A N 1
A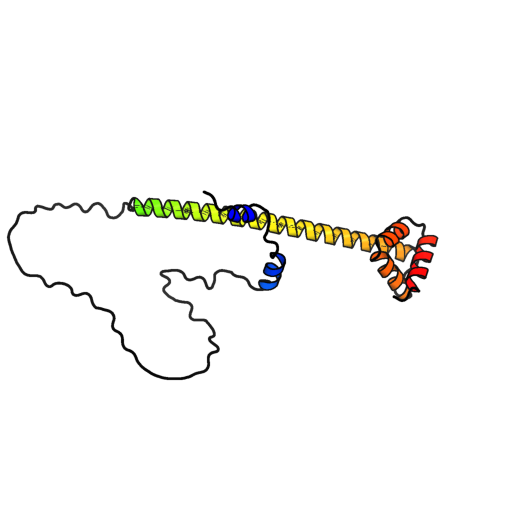TOM 574 C CA . ASN A 1 73 ? -68.350 -9.134 61.437 1.00 45.91 73 ASN A CA 1
ATOM 575 C C . ASN A 1 73 ? -67.626 -9.732 62.654 1.00 45.91 73 ASN A C 1
ATOM 577 O O . ASN A 1 73 ? -68.153 -10.593 63.349 1.00 45.91 73 ASN A O 1
ATOM 581 N N . SER A 1 74 ? -66.542 -9.068 63.054 1.00 38.50 74 SER A N 1
ATOM 582 C CA . SER A 1 74 ? -66.340 -8.756 64.469 1.00 38.50 74 SER A CA 1
ATOM 583 C C . SER A 1 74 ? -65.794 -7.339 64.608 1.00 38.50 74 SER A C 1
ATOM 585 O O . SER A 1 74 ? -64.875 -6.916 63.910 1.00 38.50 74 SER A O 1
ATOM 587 N N . SER A 1 75 ? -66.463 -6.583 65.464 1.00 51.81 75 SER A N 1
ATOM 588 C CA . SER A 1 75 ? -66.205 -5.201 65.825 1.00 51.81 75 SER A CA 1
ATOM 589 C C . SER A 1 75 ? -64.824 -5.038 66.451 1.00 51.81 75 SER A C 1
ATOM 591 O O . SER A 1 75 ? -64.613 -5.441 67.593 1.00 51.81 75 SER A O 1
ATOM 593 N N . GLN A 1 76 ? -63.911 -4.359 65.761 1.00 42.56 76 GLN A N 1
ATOM 594 C CA . GLN A 1 76 ? -62.772 -3.742 66.427 1.00 42.56 76 GLN A CA 1
ATOM 595 C C . GLN A 1 76 ? -62.299 -2.507 65.660 1.00 42.56 76 GLN A C 1
ATOM 597 O O . GLN A 1 76 ? -61.795 -2.583 64.546 1.00 42.56 76 GLN A O 1
ATOM 602 N N . SER A 1 77 ? -62.560 -1.358 66.287 1.00 50.28 77 SER A N 1
ATOM 603 C CA . SER A 1 77 ? -61.822 -0.097 66.205 1.00 50.28 77 SER A CA 1
ATOM 604 C C . SER A 1 77 ? -60.755 -0.005 65.116 1.00 50.28 77 SER A C 1
ATOM 606 O O . SER A 1 77 ? -59.644 -0.456 65.353 1.00 50.28 77 SER A O 1
ATOM 608 N N . LEU A 1 78 ? -61.031 0.730 64.034 1.00 41.53 78 LEU A N 1
ATOM 609 C CA . LEU A 1 78 ? -60.016 1.487 63.299 1.00 41.53 78 LEU A CA 1
ATOM 610 C C . LEU A 1 78 ? -60.672 2.699 62.617 1.00 41.53 78 LEU A C 1
ATOM 612 O O . LEU A 1 78 ? -61.221 2.603 61.520 1.00 41.53 78 LEU A O 1
ATOM 616 N N . ARG A 1 79 ? -60.561 3.884 63.232 1.00 47.84 79 ARG A N 1
ATOM 617 C CA . ARG A 1 79 ? -60.504 5.132 62.457 1.00 47.84 79 ARG A CA 1
ATOM 618 C C . ARG A 1 79 ? -59.195 5.104 61.662 1.00 47.84 79 ARG A C 1
ATOM 620 O O . ARG A 1 79 ? -58.213 5.722 62.051 1.00 47.84 79 ARG A O 1
ATOM 627 N N . SER A 1 80 ? -59.163 4.358 60.564 1.00 43.50 80 SER A N 1
ATOM 628 C CA . SER A 1 80 ? -58.085 4.442 59.587 1.00 43.50 80 SER A CA 1
ATOM 629 C C . SER A 1 80 ? -58.438 5.531 58.586 1.00 43.50 80 SER A C 1
ATOM 631 O O . SER A 1 80 ? -58.885 5.259 57.478 1.00 43.50 80 SER A O 1
ATOM 633 N N . THR A 1 81 ? -58.154 6.786 58.935 1.00 49.50 81 THR A N 1
ATOM 634 C CA . THR A 1 81 ? -57.750 7.767 57.920 1.00 49.50 81 THR A CA 1
ATOM 635 C C . THR A 1 81 ? -56.330 7.411 57.483 1.00 49.50 81 THR A C 1
ATOM 637 O O . THR A 1 81 ? -55.376 8.149 57.721 1.00 49.50 81 THR A O 1
ATOM 640 N N . ALA A 1 82 ? -56.170 6.222 56.901 1.00 46.28 82 ALA A N 1
ATOM 641 C CA . ALA A 1 82 ? -54.961 5.861 56.195 1.00 46.28 82 ALA A CA 1
ATOM 642 C C . ALA A 1 82 ? -54.983 6.676 54.902 1.00 46.28 82 ALA A C 1
ATOM 644 O O . ALA A 1 82 ? -55.477 6.231 53.869 1.00 46.28 82 ALA A O 1
ATOM 645 N N . SER A 1 83 ? -54.490 7.913 54.984 1.00 51.03 83 SER A N 1
ATOM 646 C CA . SER A 1 83 ? -53.923 8.574 53.818 1.00 51.03 83 SER A CA 1
ATOM 647 C C . SER A 1 83 ? -52.888 7.601 53.268 1.00 51.03 83 SER A C 1
ATOM 649 O O . SER A 1 83 ? -51.832 7.404 53.869 1.00 51.03 83 SER A O 1
ATOM 651 N N . SER A 1 84 ? -53.247 6.884 52.201 1.00 53.25 84 SER A N 1
ATOM 652 C CA . SER A 1 84 ? -52.292 6.054 51.478 1.00 53.25 84 SER A CA 1
ATOM 653 C C . SER A 1 84 ? -51.118 6.960 51.123 1.00 53.25 84 SER A C 1
ATOM 655 O O . SER A 1 84 ? -51.354 7.979 50.465 1.00 53.25 84 SER A O 1
ATOM 657 N N . PRO A 1 85 ? -49.875 6.640 51.532 1.00 52.62 85 PRO A N 1
ATOM 658 C CA . PRO A 1 85 ? -48.723 7.374 51.048 1.00 52.62 85 PRO A CA 1
ATOM 659 C C . PRO A 1 85 ? -48.802 7.325 49.528 1.00 52.62 85 PRO A C 1
ATOM 661 O O . PRO A 1 85 ? -48.881 6.247 48.935 1.00 52.62 85 PRO A O 1
ATOM 664 N N . ASN A 1 86 ? -48.911 8.501 48.921 1.00 52.03 86 ASN A N 1
ATOM 665 C CA . ASN A 1 86 ? -49.087 8.683 47.490 1.00 52.03 86 ASN A CA 1
ATOM 666 C C . ASN A 1 86 ? -48.131 7.721 46.755 1.00 52.03 86 ASN A C 1
ATOM 668 O O . ASN A 1 86 ? -46.917 7.822 46.941 1.00 52.03 86 ASN A O 1
ATOM 672 N N . LYS A 1 87 ? -48.645 6.785 45.938 1.00 54.97 87 LYS A N 1
ATOM 673 C CA . LYS A 1 87 ? -47.873 5.742 45.211 1.00 54.97 87 LYS A CA 1
ATOM 674 C C . LYS A 1 87 ? -46.831 6.298 44.209 1.00 54.97 87 LYS A C 1
ATOM 676 O O . LYS A 1 87 ? -46.363 5.582 43.333 1.00 54.97 87 LYS A O 1
ATOM 681 N N . LYS A 1 88 ? -46.467 7.580 44.296 1.00 59.12 88 LYS A N 1
ATOM 682 C CA . LYS A 1 88 ? -45.613 8.298 43.342 1.00 59.12 88 LYS A CA 1
ATOM 683 C C . LYS A 1 88 ? -44.143 8.394 43.752 1.00 59.12 88 LYS A C 1
ATOM 685 O O . LYS A 1 88 ? -43.323 8.824 42.946 1.00 59.12 88 LYS A O 1
ATOM 690 N N 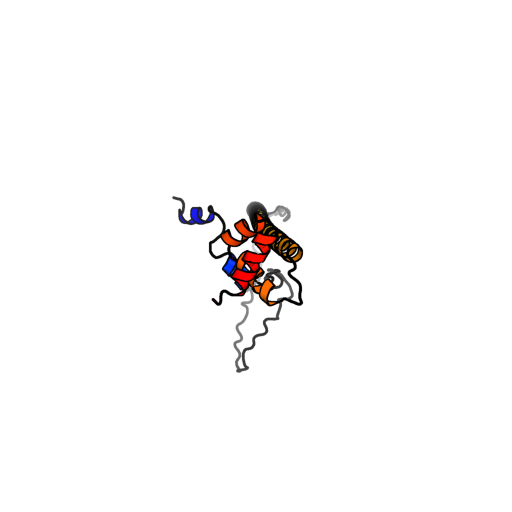. MET A 1 89 ? -43.771 7.980 44.963 1.00 58.16 89 MET A N 1
ATOM 691 C CA . MET A 1 89 ? -42.361 7.949 45.359 1.00 58.16 89 MET A CA 1
ATOM 692 C C . MET A 1 89 ? -41.756 6.599 44.965 1.00 58.16 89 MET A C 1
ATOM 694 O O . MET A 1 89 ? -41.946 5.605 45.659 1.00 58.16 89 MET A O 1
ATOM 698 N N . LYS A 1 90 ? -41.041 6.561 43.830 1.00 66.56 90 LYS A N 1
ATOM 699 C CA . LYS A 1 90 ? -40.252 5.394 43.383 1.00 66.56 90 LYS A CA 1
ATOM 700 C C . LYS A 1 90 ? -39.459 4.855 44.578 1.00 66.56 90 LYS A C 1
ATOM 702 O O . LYS A 1 90 ? -38.718 5.633 45.176 1.00 66.56 90 LYS A O 1
ATOM 707 N N . SER A 1 91 ? -39.632 3.583 44.946 1.00 81.50 91 SER A N 1
ATOM 708 C CA . SER A 1 91 ? -38.966 2.969 46.109 1.00 81.50 91 SER A CA 1
ATOM 709 C C . SER A 1 91 ? -37.447 3.238 46.094 1.00 81.50 91 SER A C 1
ATOM 711 O O . SER A 1 91 ? -36.866 3.292 45.007 1.00 81.50 91 SER A O 1
ATOM 713 N N . PRO A 1 92 ? -36.774 3.405 47.252 1.00 84.69 92 PRO A N 1
ATOM 714 C CA . PRO A 1 92 ? -35.315 3.533 47.316 1.00 84.69 92 PRO A CA 1
ATOM 715 C C . PRO A 1 92 ? -34.571 2.466 46.499 1.00 84.69 92 PRO A C 1
ATOM 717 O O . PRO A 1 92 ? -33.618 2.796 45.799 1.00 84.69 92 PRO A O 1
ATOM 720 N N . ALA A 1 93 ? -35.070 1.226 46.501 1.00 86.75 93 ALA A N 1
ATOM 721 C CA . ALA A 1 93 ? -34.530 0.141 45.683 1.00 86.75 93 ALA A CA 1
ATOM 722 C C . ALA A 1 93 ? -34.674 0.419 44.176 1.00 86.75 93 ALA A C 1
ATOM 724 O O . ALA A 1 93 ? -33.725 0.245 43.421 1.00 86.75 93 ALA A O 1
ATOM 725 N N . VAL A 1 94 ? -35.827 0.935 43.735 1.00 86.75 94 VAL A N 1
ATOM 726 C CA . VAL A 1 94 ? -36.063 1.313 42.329 1.00 86.75 94 VAL A CA 1
ATOM 727 C C . VAL A 1 94 ? -35.138 2.451 41.902 1.00 86.75 94 VAL A C 1
ATOM 729 O O . VAL A 1 94 ? -34.615 2.429 40.793 1.00 86.75 94 VAL A O 1
ATOM 732 N N . ARG A 1 95 ? -34.879 3.429 42.778 1.00 89.44 95 ARG A N 1
ATOM 733 C CA . ARG A 1 95 ? -33.921 4.508 42.485 1.00 89.44 95 ARG A CA 1
ATOM 734 C C . ARG A 1 95 ? -32.490 3.988 42.358 1.00 89.44 95 ARG A C 1
ATOM 736 O O . ARG A 1 95 ? -31.792 4.398 41.438 1.00 89.44 95 ARG A O 1
ATOM 743 N N . ALA A 1 96 ? -32.080 3.072 43.236 1.00 90.88 96 ALA A N 1
ATOM 744 C CA . ALA A 1 96 ? -30.772 2.429 43.147 1.00 90.88 96 ALA A CA 1
ATOM 745 C C . ALA A 1 96 ? -30.627 1.631 41.841 1.00 90.88 96 ALA A C 1
ATOM 747 O O . ALA A 1 96 ? -29.630 1.792 41.147 1.00 90.88 96 ALA A O 1
ATOM 748 N N . MET A 1 97 ? -31.646 0.855 41.454 1.00 91.94 97 MET A N 1
ATOM 749 C CA . MET A 1 97 ? -31.643 0.118 40.184 1.00 91.94 97 MET A CA 1
ATOM 750 C C . MET A 1 97 ? -31.529 1.047 38.972 1.00 91.94 97 MET A C 1
ATOM 752 O O . MET A 1 97 ? -30.700 0.807 38.104 1.00 91.94 97 MET A O 1
ATOM 756 N N . VAL A 1 98 ? -32.303 2.137 38.927 1.00 92.62 98 VAL A N 1
ATOM 757 C CA . VAL A 1 98 ? -32.224 3.119 37.829 1.00 92.62 98 VAL A CA 1
ATOM 758 C C . VAL A 1 98 ? -30.832 3.747 37.739 1.00 92.62 98 VAL A C 1
ATOM 760 O O . VAL A 1 98 ? -30.289 3.856 36.644 1.00 92.62 98 VAL A O 1
ATOM 763 N N . SER A 1 99 ? -30.229 4.099 38.876 1.00 92.75 99 SER A N 1
ATOM 764 C CA . SER A 1 99 ? -28.870 4.649 38.910 1.00 92.75 99 SER A CA 1
ATOM 765 C C . SER A 1 99 ? -27.822 3.650 38.411 1.00 92.75 99 SER A C 1
ATOM 767 O O . SER A 1 99 ? -26.908 4.047 37.694 1.00 92.75 99 SER A O 1
ATOM 769 N N . GLN A 1 100 ? -27.954 2.367 38.755 1.00 93.31 100 GLN A N 1
ATOM 770 C CA . GLN A 1 100 ? -27.053 1.319 38.266 1.00 93.31 100 GLN A CA 1
ATOM 771 C C . GLN A 1 100 ? -27.229 1.068 36.765 1.00 93.31 100 GLN A C 1
ATOM 773 O O . GLN A 1 100 ? -26.242 0.916 36.054 1.00 93.31 100 GLN A O 1
ATOM 778 N N . LEU A 1 101 ? -28.468 1.085 36.265 1.00 93.88 101 LEU A N 1
ATOM 779 C CA . LEU A 1 101 ? -28.749 0.968 34.831 1.00 93.88 101 LEU A CA 1
ATOM 780 C C . LEU A 1 101 ? -28.160 2.139 34.037 1.00 93.88 101 LEU A C 1
ATOM 782 O O . LEU A 1 101 ? -27.590 1.925 32.972 1.00 93.88 101 LEU A O 1
ATOM 786 N N . GLN A 1 102 ? -28.254 3.363 34.562 1.00 93.38 102 GLN A N 1
ATOM 787 C CA . GLN A 1 102 ? -27.626 4.536 33.949 1.00 93.38 102 GLN A CA 1
ATOM 788 C C . GLN A 1 102 ? -26.106 4.390 33.895 1.00 93.38 102 GLN A C 1
ATOM 790 O O . GLN A 1 102 ? -25.534 4.510 32.819 1.00 93.38 102 GLN A O 1
ATOM 795 N N . LEU A 1 103 ? -25.472 4.017 35.011 1.00 94.38 103 LEU A N 1
ATOM 796 C CA . LEU A 1 103 ? -24.031 3.766 35.044 1.00 94.38 103 LEU A CA 1
ATOM 797 C C . LEU A 1 103 ? -23.615 2.675 34.046 1.00 94.38 103 LEU A C 1
ATOM 799 O O . LEU A 1 103 ? -22.616 2.822 33.347 1.00 94.38 103 LEU A O 1
ATOM 803 N N . HIS A 1 104 ? -24.381 1.587 33.957 1.00 91.31 104 HIS A N 1
ATOM 804 C CA . HIS A 1 104 ? -24.120 0.520 32.996 1.00 91.31 104 HIS A CA 1
ATOM 805 C C . HIS A 1 104 ? -24.218 1.020 31.547 1.00 91.31 104 HIS A C 1
ATOM 807 O O . HIS A 1 104 ? -23.342 0.709 30.742 1.00 91.31 104 HIS A O 1
ATOM 813 N N . ASN A 1 105 ? -25.240 1.815 31.218 1.00 93.38 105 ASN A N 1
ATOM 814 C CA . ASN A 1 105 ? -25.383 2.424 29.895 1.00 93.38 105 ASN A CA 1
ATOM 815 C C . ASN A 1 105 ? -24.228 3.379 29.577 1.00 93.38 105 ASN A C 1
ATOM 817 O O . ASN A 1 105 ? -23.705 3.343 28.465 1.00 93.38 105 ASN A O 1
ATOM 821 N N . ASP A 1 106 ? -23.788 4.185 30.542 1.00 92.31 106 ASP A N 1
ATOM 822 C CA . ASP A 1 106 ? -22.656 5.096 30.362 1.00 92.31 106 ASP A CA 1
ATOM 823 C C . ASP A 1 106 ? -21.364 4.314 30.083 1.00 92.31 106 ASP A C 1
ATOM 825 O O . ASP A 1 106 ? -20.644 4.621 29.131 1.00 92.31 106 ASP A O 1
ATOM 829 N N . ILE A 1 107 ? -21.103 3.246 30.848 1.00 90.50 107 ILE A N 1
ATOM 830 C CA . ILE A 1 107 ? -19.946 2.359 30.648 1.00 90.50 107 ILE A CA 1
ATOM 831 C C . ILE A 1 107 ? -20.013 1.670 29.277 1.00 90.50 107 ILE A C 1
ATOM 833 O O . ILE A 1 107 ? -19.014 1.632 28.558 1.00 90.50 107 ILE A O 1
ATOM 837 N N . GLN A 1 108 ? -21.179 1.143 28.893 1.00 85.81 108 GLN A N 1
ATOM 838 C CA . GLN A 1 108 ? -21.416 0.547 27.572 1.00 85.81 108 GLN A CA 1
ATOM 839 C C . GLN A 1 108 ? -21.130 1.548 26.450 1.00 85.81 108 GLN A C 1
ATOM 841 O O . GLN A 1 108 ? -20.403 1.234 25.509 1.00 85.81 108 GLN A O 1
ATOM 846 N N . THR A 1 109 ? -21.643 2.771 26.580 1.00 91.88 109 THR A N 1
ATOM 847 C CA . THR A 1 109 ? -21.463 3.836 25.589 1.00 91.88 109 THR A CA 1
ATOM 848 C C . THR A 1 109 ? -19.989 4.211 25.458 1.00 91.88 109 THR A C 1
ATOM 850 O O . THR A 1 109 ? -19.464 4.255 24.348 1.00 91.88 109 THR A O 1
ATOM 853 N N . GLN A 1 110 ? -19.283 4.399 26.578 1.00 88.44 110 GLN A N 1
ATOM 854 C CA . GLN A 1 110 ? -17.843 4.677 26.578 1.00 88.44 110 GLN A CA 1
ATOM 855 C C . GLN A 1 110 ? -17.039 3.550 25.925 1.00 88.44 110 GLN A C 1
ATOM 857 O O . GLN A 1 110 ? -16.132 3.815 25.137 1.00 88.44 110 GLN A O 1
ATOM 862 N N . ARG A 1 111 ? -17.388 2.291 26.216 1.00 84.50 111 ARG A N 1
ATOM 863 C CA . ARG A 1 111 ? -16.747 1.121 25.609 1.00 84.50 111 ARG A CA 1
ATOM 864 C C . ARG A 1 111 ? -16.956 1.093 24.095 1.00 84.50 111 ARG A C 1
ATOM 866 O O . ARG A 1 111 ? -16.001 0.839 23.368 1.00 84.50 111 ARG A O 1
ATOM 873 N N . ASN A 1 112 ? -18.171 1.372 23.627 1.00 83.50 112 ASN A N 1
ATOM 874 C CA . ASN A 1 112 ? -18.491 1.379 22.201 1.00 83.50 112 ASN A CA 1
ATOM 875 C C . ASN A 1 112 ? -17.763 2.519 21.469 1.00 83.50 112 ASN A C 1
ATOM 877 O O . ASN A 1 112 ? -17.192 2.285 20.413 1.00 83.50 112 ASN A O 1
ATOM 881 N N . VAL A 1 113 ? -17.685 3.717 22.059 1.00 90.25 113 VAL A N 1
ATOM 882 C CA . VAL A 1 113 ? -16.912 4.839 21.490 1.00 90.25 113 VAL A CA 1
ATOM 883 C C . VAL A 1 113 ? -15.419 4.513 21.414 1.00 90.25 113 VAL A C 1
ATOM 885 O O . VAL A 1 113 ? -14.776 4.787 20.403 1.00 90.25 113 VAL A O 1
ATOM 888 N N . ALA A 1 114 ? -14.855 3.913 22.466 1.00 86.81 114 ALA A N 1
ATOM 889 C CA . ALA A 1 114 ? -13.458 3.490 22.450 1.00 86.81 114 ALA A CA 1
ATOM 890 C C . ALA A 1 114 ? -13.210 2.437 21.360 1.00 86.81 114 ALA A C 1
ATOM 892 O O . ALA A 1 114 ? -12.234 2.540 20.621 1.00 86.81 114 ALA A O 1
ATOM 893 N N . MET A 1 115 ? -14.113 1.459 21.239 1.00 86.88 115 MET A N 1
ATOM 894 C CA . MET A 1 115 ? -14.067 0.436 20.198 1.00 86.88 115 MET A CA 1
ATOM 895 C C . MET A 1 115 ? -14.083 1.054 18.793 1.00 86.88 115 MET A C 1
ATOM 897 O O . MET A 1 115 ? -13.194 0.753 17.999 1.00 86.88 115 MET A O 1
ATOM 901 N N . GLU A 1 116 ? -15.024 1.959 18.524 1.00 87.12 116 GLU A N 1
ATOM 90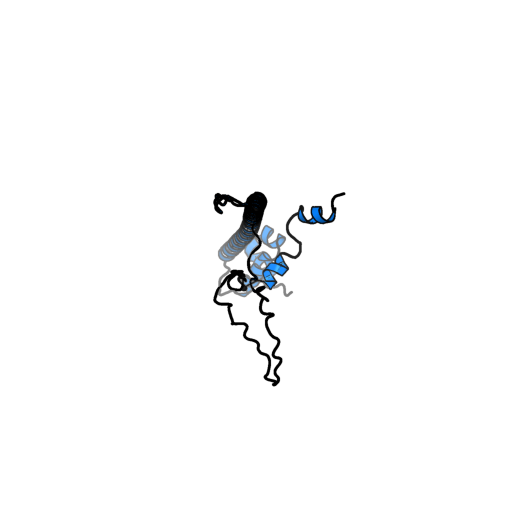2 C CA . GLU A 1 116 ? -15.139 2.676 17.249 1.00 87.12 116 GLU A CA 1
ATOM 903 C C . GLU A 1 116 ? -13.844 3.423 16.908 1.00 87.12 116 GLU A C 1
ATOM 905 O O . GLU A 1 116 ? -13.303 3.280 15.815 1.00 87.12 116 GLU A O 1
ATOM 910 N N . GLY A 1 117 ? -13.273 4.153 17.873 1.00 89.19 117 GLY A N 1
ATOM 911 C CA . GLY A 1 117 ? -12.026 4.892 17.670 1.00 89.19 117 GLY A CA 1
ATOM 912 C C . GLY A 1 117 ? -10.849 3.997 17.272 1.00 89.19 117 GLY A C 1
ATOM 913 O O . GLY A 1 117 ? -10.028 4.381 16.437 1.00 89.19 117 GLY A O 1
ATOM 914 N N . PHE A 1 118 ? -10.766 2.786 17.823 1.00 85.44 118 PHE A N 1
ATOM 915 C CA . PHE A 1 118 ? -9.736 1.835 17.419 1.00 85.44 118 PHE A CA 1
ATOM 916 C C . PHE A 1 118 ? -9.989 1.223 16.034 1.00 85.44 118 PHE A C 1
ATOM 918 O O . PHE A 1 118 ? -9.023 1.026 15.296 1.00 85.44 118 PHE A O 1
ATOM 925 N N . ILE A 1 119 ? -11.247 0.932 15.680 1.00 88.12 119 ILE A N 1
ATOM 926 C CA . ILE A 1 119 ? -11.614 0.442 14.341 1.00 88.12 119 ILE A CA 1
ATOM 927 C C . ILE A 1 119 ? -11.255 1.501 13.296 1.00 88.12 119 ILE A C 1
ATOM 929 O O . ILE A 1 119 ? -10.529 1.196 12.351 1.00 88.12 119 ILE A O 1
ATOM 933 N N . CYS A 1 120 ? -11.664 2.755 13.514 1.00 92.38 120 CYS A N 1
ATOM 934 C CA . CYS A 1 120 ? -11.330 3.879 12.640 1.00 92.38 120 CYS A CA 1
ATOM 935 C C . CYS A 1 120 ? -9.818 4.022 12.458 1.00 92.38 120 CYS A C 1
ATOM 937 O O . CYS A 1 120 ? -9.340 4.057 11.329 1.00 92.38 120 CYS A O 1
ATOM 939 N N . LYS A 1 121 ? -9.043 4.008 13.550 1.00 91.25 121 LYS A N 1
ATOM 940 C CA . LYS A 1 121 ? -7.580 4.106 13.472 1.00 91.25 121 LYS A CA 1
ATOM 941 C C . LYS A 1 121 ? -6.961 2.979 12.635 1.00 91.25 121 LYS A C 1
ATOM 943 O O . LYS A 1 121 ? -6.061 3.224 11.839 1.00 91.25 121 LYS A O 1
ATOM 948 N N . ARG A 1 122 ? -7.441 1.743 12.794 1.00 87.62 122 ARG A N 1
ATOM 949 C CA . ARG A 1 122 ? -6.965 0.592 12.013 1.00 87.62 122 ARG A CA 1
ATOM 950 C C . ARG A 1 122 ? -7.314 0.731 10.531 1.00 87.62 122 ARG A C 1
ATOM 952 O O . ARG A 1 122 ? -6.486 0.427 9.676 1.00 87.62 122 ARG A O 1
ATOM 959 N N . GLN A 1 123 ? -8.527 1.196 10.235 1.00 90.50 123 GLN A N 1
ATOM 960 C CA . GLN A 1 123 ? -8.980 1.471 8.874 1.00 90.50 123 GLN A CA 1
ATOM 961 C C . GLN A 1 123 ? -8.108 2.551 8.221 1.00 90.50 123 GLN A C 1
ATOM 963 O O . GLN A 1 123 ? -7.668 2.376 7.089 1.00 90.50 123 GLN A O 1
ATOM 968 N N . GLU A 1 124 ? -7.816 3.633 8.945 1.00 93.81 124 GLU A N 1
ATOM 969 C CA . GLU A 1 124 ? -6.942 4.719 8.495 1.00 93.81 124 GLU A CA 1
ATOM 970 C C . GLU A 1 124 ? -5.516 4.228 8.224 1.00 93.81 124 GLU A C 1
ATOM 972 O O . GLU A 1 124 ? -4.940 4.564 7.192 1.00 93.81 124 GLU A O 1
ATOM 977 N N . GLU A 1 125 ? -4.947 3.407 9.112 1.00 93.38 125 GLU A N 1
ATOM 978 C CA . GLU A 1 125 ? -3.618 2.813 8.921 1.00 93.38 125 GLU A CA 1
ATOM 979 C C . GLU A 1 125 ? -3.582 1.921 7.672 1.00 93.38 125 GLU A C 1
ATOM 981 O O . GLU A 1 125 ? -2.693 2.084 6.834 1.00 93.38 125 GLU A O 1
ATOM 986 N N . LYS A 1 126 ? -4.586 1.054 7.491 1.00 92.50 126 LYS A N 1
ATOM 987 C CA . LYS A 1 126 ? -4.710 0.191 6.308 1.00 92.50 126 LYS A CA 1
ATOM 988 C C . LYS A 1 126 ? -4.858 1.005 5.020 1.00 92.50 126 LYS A C 1
ATOM 990 O O . LYS A 1 126 ? -4.117 0.779 4.068 1.00 92.50 126 LYS A O 1
ATOM 995 N N . GLN A 1 127 ? -5.748 1.999 5.003 1.00 94.44 127 GLN A N 1
ATOM 996 C CA . GLN A 1 127 ? -5.924 2.896 3.855 1.00 94.44 127 GLN A CA 1
ATOM 997 C C . GLN A 1 127 ? -4.653 3.701 3.556 1.00 94.44 127 GLN A C 1
ATOM 999 O O . GLN A 1 127 ? -4.312 3.930 2.395 1.00 94.44 127 GLN A O 1
ATOM 1004 N N . ALA A 1 128 ? -3.917 4.125 4.586 1.00 96.44 128 ALA A N 1
ATOM 1005 C CA . ALA A 1 128 ? -2.658 4.835 4.412 1.00 96.44 128 ALA A CA 1
ATOM 1006 C C . ALA A 1 128 ? -1.559 3.933 3.833 1.00 96.44 128 ALA A C 1
ATOM 1008 O O . ALA A 1 128 ? -0.744 4.409 3.040 1.00 96.44 128 ALA A O 1
ATOM 1009 N N . GLU A 1 129 ? -1.507 2.655 4.213 1.00 94.56 129 GLU A N 1
ATOM 1010 C CA . GLU A 1 129 ? -0.596 1.673 3.616 1.00 94.56 129 GLU A CA 1
ATOM 1011 C C . GLU A 1 129 ? -0.960 1.363 2.161 1.00 94.56 129 GLU A C 1
ATOM 1013 O O . GLU A 1 129 ? -0.084 1.429 1.297 1.00 94.56 129 GLU A O 1
ATOM 1018 N N . GLU A 1 130 ? -2.241 1.130 1.869 1.00 94.75 130 GLU A N 1
ATOM 1019 C CA . GLU A 1 130 ? -2.747 0.914 0.507 1.00 94.75 130 GLU A CA 1
ATOM 1020 C C . GLU A 1 130 ? -2.451 2.122 -0.396 1.00 94.75 130 GLU A C 1
ATOM 1022 O O . GLU A 1 130 ? -1.874 1.961 -1.471 1.00 94.75 130 GLU A O 1
ATOM 1027 N N . SER A 1 131 ? -2.705 3.350 0.074 1.00 96.50 131 SER A N 1
ATOM 1028 C CA . SER A 1 131 ? -2.394 4.575 -0.680 1.00 96.50 131 SER A CA 1
ATOM 1029 C C . SER A 1 131 ? -0.890 4.769 -0.913 1.00 96.50 131 SER A C 1
ATOM 1031 O O . SER A 1 131 ? -0.474 5.302 -1.945 1.00 96.50 131 SER A O 1
ATOM 1033 N N . LYS A 1 132 ? -0.034 4.360 0.034 1.00 95.69 132 LYS A N 1
ATOM 1034 C CA . LYS A 1 132 ? 1.427 4.395 -0.158 1.00 95.69 132 LYS A CA 1
ATOM 1035 C C . LYS A 1 132 ? 1.874 3.376 -1.201 1.00 95.69 132 LYS A C 1
ATOM 1037 O O . LYS A 1 132 ? 2.754 3.698 -1.999 1.00 95.69 132 LYS A O 1
ATOM 1042 N N . LEU A 1 133 ? 1.292 2.177 -1.184 1.00 95.19 133 LEU A N 1
ATOM 1043 C CA . LEU A 1 133 ? 1.575 1.132 -2.163 1.00 95.19 133 LEU A CA 1
ATOM 1044 C C . LEU A 1 133 ? 1.148 1.569 -3.566 1.00 95.19 133 LEU A C 1
ATOM 1046 O O . LEU A 1 133 ? 1.950 1.477 -4.489 1.00 95.19 133 LEU A O 1
ATOM 1050 N N . GLU A 1 134 ? -0.061 2.110 -3.711 1.00 96.56 134 GLU A N 1
ATOM 1051 C CA . GLU A 1 134 ? -0.585 2.623 -4.981 1.00 96.56 134 GLU A CA 1
ATOM 1052 C C . GLU A 1 134 ? 0.350 3.680 -5.585 1.00 96.56 134 GLU A C 1
ATOM 1054 O O . GLU A 1 134 ? 0.874 3.492 -6.680 1.00 96.56 134 GLU A O 1
ATOM 1059 N N . LYS A 1 135 ? 0.711 4.713 -4.811 1.00 97.25 135 LYS A N 1
ATOM 1060 C CA . LYS A 1 135 ? 1.661 5.754 -5.254 1.00 97.25 135 LYS A CA 1
ATOM 1061 C C . LYS A 1 135 ? 3.027 5.191 -5.643 1.00 97.25 135 LYS A C 1
ATOM 1063 O O . LYS A 1 135 ? 3.698 5.722 -6.534 1.00 97.25 135 LYS A O 1
ATOM 1068 N N . HIS A 1 136 ? 3.486 4.156 -4.941 1.00 96.50 136 HIS A N 1
ATOM 1069 C CA . HIS A 1 136 ? 4.750 3.501 -5.258 1.00 96.50 136 HIS A CA 1
ATOM 1070 C C . HIS A 1 136 ? 4.681 2.786 -6.612 1.00 96.50 136 HIS A C 1
ATOM 1072 O O . HIS A 1 136 ? 5.596 2.943 -7.423 1.00 96.50 136 HIS A O 1
ATOM 1078 N N . LEU A 1 137 ? 3.589 2.063 -6.870 1.00 97.50 137 LEU A N 1
ATOM 1079 C CA . LEU A 1 137 ? 3.343 1.393 -8.144 1.00 97.50 137 LEU A CA 1
ATOM 1080 C C . LEU A 1 137 ? 3.195 2.403 -9.285 1.00 97.50 137 LEU A C 1
ATOM 1082 O O . LEU A 1 137 ? 3.868 2.241 -10.301 1.00 97.50 137 LEU A O 1
ATOM 1086 N N . ASP A 1 138 ? 2.437 3.484 -9.091 1.00 97.88 138 ASP A N 1
ATOM 1087 C CA . ASP A 1 138 ? 2.288 4.556 -10.084 1.00 97.88 138 ASP A CA 1
ATOM 1088 C C . ASP A 1 138 ? 3.645 5.133 -10.497 1.00 97.88 138 ASP A C 1
ATOM 1090 O O . ASP A 1 138 ? 3.960 5.246 -11.681 1.00 97.88 138 ASP A O 1
ATOM 1094 N N . THR A 1 139 ? 4.512 5.404 -9.516 1.00 98.12 139 THR A N 1
ATOM 1095 C CA . THR A 1 139 ? 5.864 5.923 -9.771 1.00 98.12 139 THR A CA 1
ATOM 1096 C C . THR A 1 139 ? 6.696 4.954 -10.620 1.00 98.12 139 THR A C 1
ATOM 1098 O O . THR A 1 139 ? 7.444 5.378 -11.507 1.00 98.12 139 THR A O 1
ATOM 1101 N N . ILE A 1 140 ? 6.590 3.647 -10.359 1.00 98.12 140 ILE A N 1
ATOM 1102 C CA . ILE A 1 140 ? 7.278 2.610 -11.140 1.00 98.12 140 ILE A CA 1
ATOM 1103 C C . ILE A 1 140 ? 6.712 2.554 -12.563 1.00 98.12 140 ILE A C 1
ATOM 1105 O O . ILE A 1 140 ? 7.485 2.526 -13.524 1.00 98.12 140 ILE A O 1
ATOM 1109 N N . MET A 1 141 ? 5.386 2.572 -12.705 1.00 97.19 141 MET A N 1
ATOM 1110 C CA . MET A 1 141 ? 4.707 2.530 -14.000 1.00 97.19 141 MET A CA 1
ATOM 1111 C C . MET A 1 141 ? 5.075 3.739 -14.865 1.00 97.19 141 MET A C 1
ATOM 1113 O O . MET A 1 141 ? 5.411 3.573 -16.038 1.00 97.19 141 MET A O 1
ATOM 1117 N N . ASP A 1 142 ? 5.103 4.942 -14.296 1.00 97.69 142 ASP A N 1
ATOM 1118 C CA . ASP A 1 142 ? 5.486 6.160 -15.014 1.00 97.69 142 ASP A CA 1
ATOM 1119 C C . ASP A 1 142 ? 6.955 6.146 -15.439 1.00 97.69 142 ASP A C 1
ATOM 1121 O O . ASP A 1 142 ? 7.290 6.489 -16.578 1.00 97.69 142 ASP A O 1
ATOM 1125 N N . ALA A 1 143 ? 7.848 5.676 -14.564 1.00 97.75 143 ALA A N 1
ATOM 1126 C CA . ALA A 1 143 ? 9.253 5.502 -14.910 1.00 97.75 143 ALA A CA 1
ATOM 1127 C C . ALA A 1 143 ? 9.451 4.459 -16.025 1.00 97.75 143 ALA A C 1
ATOM 1129 O O . ALA A 1 143 ? 10.328 4.642 -16.873 1.00 97.75 143 ALA A O 1
ATOM 1130 N N . ALA A 1 144 ? 8.643 3.396 -16.056 1.00 97.56 144 ALA A N 1
ATOM 1131 C CA . ALA A 1 144 ? 8.668 2.392 -17.116 1.00 97.56 144 ALA A CA 1
ATOM 1132 C C . ALA A 1 144 ? 8.162 2.956 -18.454 1.00 97.56 144 ALA A C 1
ATOM 1134 O O . ALA A 1 144 ? 8.820 2.777 -19.483 1.00 97.56 144 ALA A O 1
ATOM 1135 N N . ARG A 1 145 ? 7.063 3.723 -18.445 1.00 97.25 145 ARG A N 1
ATOM 1136 C CA . ARG A 1 145 ? 6.553 4.420 -19.641 1.00 97.25 145 ARG A CA 1
ATOM 1137 C C . ARG A 1 145 ? 7.581 5.389 -20.217 1.00 97.25 145 ARG A C 1
ATOM 1139 O O . ARG A 1 145 ? 7.813 5.389 -21.423 1.00 97.25 145 ARG A O 1
ATOM 1146 N N . ALA A 1 146 ? 8.285 6.137 -19.365 1.00 96.44 146 ALA A N 1
ATOM 1147 C CA . ALA A 1 146 ? 9.383 7.010 -19.788 1.00 96.44 146 ALA A CA 1
ATOM 1148 C C . ALA A 1 146 ? 10.557 6.251 -20.447 1.00 96.44 146 ALA A C 1
ATOM 1150 O O . ALA A 1 146 ? 11.369 6.857 -21.145 1.00 96.44 146 ALA A O 1
ATOM 1151 N N . CYS A 1 147 ? 10.647 4.932 -20.248 1.00 95.56 147 CYS A N 1
ATOM 1152 C CA . CYS A 1 147 ? 11.635 4.052 -20.877 1.00 95.56 147 CYS A CA 1
ATOM 1153 C C . CYS A 1 147 ? 11.109 3.342 -22.141 1.00 95.56 147 CYS A C 1
ATOM 1155 O O . CYS A 1 147 ? 11.831 2.529 -22.723 1.00 95.56 147 CYS A O 1
ATOM 1157 N N . GLY A 1 148 ? 9.888 3.659 -22.588 1.00 94.75 148 GLY A N 1
ATOM 1158 C CA . GLY A 1 148 ? 9.281 3.110 -23.803 1.00 94.75 148 GLY A CA 1
ATOM 1159 C C . GLY A 1 148 ? 8.458 1.837 -23.594 1.00 94.75 148 GLY A C 1
ATOM 1160 O O . GLY A 1 148 ? 8.188 1.136 -24.568 1.00 94.75 148 GLY A O 1
ATOM 1161 N N . VAL A 1 149 ? 8.063 1.520 -22.357 1.00 96.44 149 VAL A N 1
ATOM 1162 C CA . VAL A 1 149 ? 7.072 0.463 -22.107 1.00 96.44 149 VAL A CA 1
ATOM 1163 C C . VAL A 1 149 ? 5.690 0.962 -22.537 1.00 96.44 149 VAL A C 1
ATOM 1165 O O . VAL A 1 149 ? 5.248 2.027 -22.105 1.00 96.44 149 VAL A O 1
ATOM 1168 N N . THR A 1 150 ? 5.029 0.203 -23.408 1.00 95.19 150 THR A N 1
ATOM 1169 C CA . THR A 1 150 ? 3.712 0.490 -23.991 1.00 95.19 150 THR A CA 1
ATOM 1170 C C . THR A 1 150 ? 2.870 -0.785 -24.015 1.00 95.19 150 THR A C 1
ATOM 1172 O O . THR A 1 150 ? 3.374 -1.887 -23.805 1.00 95.19 150 THR A O 1
ATOM 1175 N N . ASP A 1 151 ? 1.576 -0.665 -24.299 1.00 91.19 151 ASP A N 1
ATOM 1176 C CA . ASP A 1 151 ? 0.684 -1.831 -24.351 1.00 91.19 151 ASP A CA 1
ATOM 1177 C C . ASP A 1 151 ? 1.014 -2.787 -25.514 1.00 91.19 151 ASP A C 1
ATOM 1179 O O . ASP A 1 151 ? 0.691 -3.971 -25.454 1.00 91.19 151 ASP A O 1
ATOM 1183 N N . ASP A 1 152 ? 1.755 -2.319 -26.523 1.00 93.69 152 ASP A N 1
ATOM 1184 C CA . ASP A 1 152 ? 2.241 -3.148 -27.634 1.00 93.69 152 ASP A CA 1
ATOM 1185 C C . ASP A 1 152 ? 3.383 -4.093 -27.221 1.00 93.69 152 ASP A C 1
ATOM 1187 O O . ASP A 1 152 ? 3.660 -5.082 -27.901 1.00 93.69 152 ASP A O 1
ATOM 1191 N N . ASN A 1 153 ? 4.067 -3.806 -26.106 1.00 93.62 153 ASN A N 1
ATOM 1192 C CA . ASN A 1 153 ? 5.202 -4.585 -25.613 1.00 93.62 153 ASN A CA 1
ATOM 1193 C C . ASN A 1 153 ? 4.923 -5.237 -24.251 1.00 93.62 153 ASN A C 1
ATOM 1195 O O . ASN A 1 153 ? 5.745 -5.201 -23.340 1.00 93.62 153 ASN A O 1
ATOM 1199 N N . VAL A 1 154 ? 3.786 -5.938 -24.158 1.00 90.25 154 VAL A N 1
ATOM 1200 C CA . VAL A 1 154 ? 3.266 -6.632 -22.959 1.00 90.25 154 VAL A CA 1
ATOM 1201 C C . VAL A 1 154 ? 4.318 -7.422 -22.164 1.00 90.25 154 VAL A C 1
ATOM 1203 O O . VAL A 1 154 ? 4.271 -7.451 -20.938 1.00 90.25 154 VAL A O 1
ATOM 1206 N N . GLN A 1 155 ? 5.306 -8.036 -22.821 1.00 91.88 155 GLN A N 1
ATOM 1207 C CA . GLN A 1 155 ? 6.373 -8.773 -22.127 1.00 91.88 155 GLN A CA 1
ATOM 1208 C C . GLN A 1 155 ? 7.215 -7.874 -21.202 1.00 91.88 155 GLN A C 1
ATOM 1210 O O . GLN A 1 155 ? 7.632 -8.305 -20.128 1.00 91.88 155 GLN A O 1
ATOM 1215 N N . LEU A 1 156 ? 7.416 -6.602 -21.559 1.00 95.62 156 LEU A N 1
ATOM 1216 C CA . LEU A 1 156 ? 8.109 -5.640 -20.702 1.00 95.62 156 LEU A CA 1
ATOM 1217 C C . LEU A 1 156 ? 7.283 -5.309 -19.453 1.00 95.62 156 LEU A C 1
ATOM 1219 O O . LEU A 1 156 ? 7.859 -5.164 -18.376 1.00 95.62 156 LEU A O 1
ATOM 1223 N N . TRP A 1 157 ? 5.947 -5.282 -19.546 1.00 96.06 157 TRP A N 1
ATOM 1224 C CA . TRP A 1 157 ? 5.079 -5.127 -18.373 1.00 96.06 157 TRP A CA 1
ATOM 1225 C C . TRP A 1 157 ? 5.229 -6.278 -17.371 1.00 96.06 157 TRP A C 1
ATOM 1227 O O . TRP A 1 157 ? 5.170 -6.042 -16.165 1.00 96.06 157 TRP A O 1
ATOM 1237 N N . VAL A 1 158 ? 5.506 -7.502 -17.834 1.00 94.44 158 VAL A N 1
ATOM 1238 C CA . VAL A 1 158 ? 5.827 -8.629 -16.939 1.00 94.44 158 VAL A CA 1
ATOM 1239 C C . VAL A 1 158 ? 7.121 -8.362 -16.166 1.00 94.44 158 VAL A C 1
ATOM 1241 O O . VAL A 1 158 ? 7.173 -8.596 -14.958 1.00 94.44 158 VAL A O 1
ATOM 1244 N N . GLY A 1 159 ? 8.143 -7.809 -16.828 1.00 95.81 159 GLY A N 1
ATOM 1245 C CA . GLY A 1 159 ? 9.379 -7.373 -16.172 1.00 95.81 159 GLY A CA 1
ATOM 1246 C C . GLY A 1 159 ? 9.132 -6.275 -15.132 1.00 95.81 159 GLY A C 1
ATOM 1247 O O . GLY A 1 159 ? 9.595 -6.384 -13.998 1.00 95.81 159 GLY A O 1
ATOM 1248 N N . VAL A 1 160 ? 8.331 -5.261 -15.476 1.00 97.31 160 VAL A N 1
ATOM 1249 C CA . VAL A 1 160 ? 7.934 -4.179 -14.553 1.00 97.31 160 VAL A CA 1
ATOM 1250 C C . VAL A 1 160 ? 7.199 -4.731 -13.327 1.00 97.31 160 VAL A C 1
ATOM 1252 O O . VAL A 1 160 ? 7.501 -4.330 -12.206 1.00 97.31 160 VAL A O 1
ATOM 1255 N N . LEU A 1 161 ? 6.282 -5.685 -13.511 1.00 95.88 161 LEU A N 1
ATOM 1256 C CA . LEU A 1 161 ? 5.557 -6.319 -12.409 1.00 95.88 161 LEU A CA 1
ATOM 1257 C C . LEU A 1 161 ? 6.496 -7.084 -11.466 1.00 95.88 161 LEU A C 1
ATOM 1259 O O . LEU A 1 161 ? 6.337 -7.006 -10.248 1.00 95.88 161 LEU A O 1
ATOM 1263 N N . LYS A 1 162 ? 7.477 -7.815 -12.005 1.00 95.69 162 LYS A N 1
ATOM 1264 C CA . LYS A 1 162 ? 8.473 -8.525 -11.187 1.00 95.69 162 LYS A CA 1
ATOM 1265 C C . LYS A 1 162 ? 9.354 -7.555 -10.408 1.00 95.69 162 LYS A C 1
ATOM 1267 O O . LYS A 1 162 ? 9.549 -7.751 -9.212 1.00 95.69 162 LYS A O 1
ATOM 1272 N N . ILE A 1 163 ? 9.795 -6.472 -11.051 1.00 96.81 163 ILE A N 1
ATOM 1273 C CA . ILE A 1 163 ? 10.525 -5.387 -10.385 1.00 96.81 163 ILE A CA 1
ATOM 1274 C C . ILE A 1 163 ? 9.685 -4.807 -9.245 1.00 96.81 163 ILE A C 1
ATOM 1276 O O . ILE A 1 163 ? 10.198 -4.667 -8.143 1.00 96.81 163 ILE A O 1
ATOM 1280 N N . ALA A 1 164 ? 8.401 -4.521 -9.477 1.00 96.88 164 ALA A N 1
ATOM 1281 C CA . ALA A 1 164 ? 7.504 -3.951 -8.470 1.00 96.88 164 ALA A CA 1
ATOM 1282 C C . ALA A 1 164 ? 7.290 -4.864 -7.248 1.00 96.88 164 ALA A C 1
ATOM 1284 O O . ALA A 1 164 ? 7.106 -4.377 -6.134 1.00 96.88 164 ALA A O 1
ATOM 1285 N N . LYS A 1 165 ? 7.329 -6.189 -7.440 1.00 94.88 165 LYS A N 1
ATOM 1286 C CA . LYS A 1 165 ? 7.224 -7.174 -6.350 1.00 94.88 165 LYS A CA 1
ATOM 1287 C C . LYS A 1 165 ? 8.512 -7.301 -5.533 1.00 94.88 165 LYS A C 1
ATOM 1289 O O . LYS A 1 165 ? 8.445 -7.623 -4.348 1.00 94.88 165 LYS A O 1
ATOM 1294 N N . ASP A 1 166 ? 9.670 -7.050 -6.139 1.00 95.56 166 ASP A N 1
ATOM 1295 C CA . ASP A 1 166 ? 10.964 -7.078 -5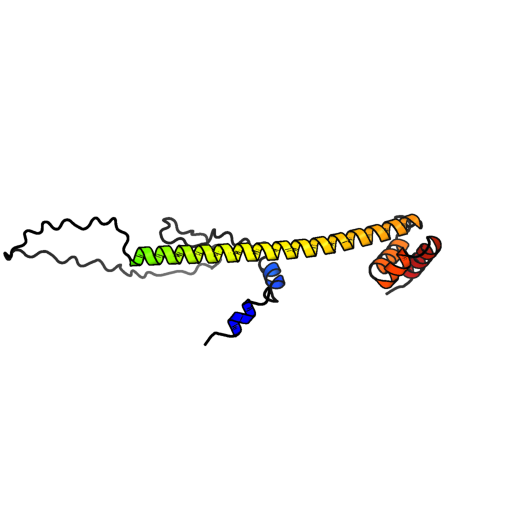.460 1.00 95.56 166 ASP A CA 1
ATOM 1296 C C . ASP A 1 166 ? 11.363 -5.674 -4.976 1.00 95.56 166 ASP A C 1
ATOM 1298 O O . ASP A 1 166 ? 11.691 -4.767 -5.744 1.00 95.56 166 ASP A O 1
ATOM 1302 N N . LYS A 1 167 ? 11.400 -5.500 -3.652 1.00 95.81 167 LYS A N 1
ATOM 1303 C CA . LYS A 1 167 ? 11.752 -4.230 -3.005 1.00 95.81 167 LYS A CA 1
ATOM 1304 C C . LYS A 1 167 ? 13.153 -3.728 -3.379 1.00 95.81 167 LYS A C 1
ATOM 1306 O O . LYS A 1 167 ? 13.348 -2.517 -3.510 1.00 95.81 167 LYS A O 1
ATOM 1311 N N . ALA A 1 168 ? 14.131 -4.621 -3.526 1.00 96.38 168 ALA A N 1
ATOM 1312 C CA . ALA A 1 168 ? 15.485 -4.250 -3.919 1.00 96.38 168 ALA A CA 1
ATOM 1313 C C . ALA A 1 168 ? 15.518 -3.849 -5.397 1.00 96.38 168 ALA A C 1
ATOM 1315 O O . ALA A 1 168 ? 16.034 -2.777 -5.723 1.00 96.38 168 ALA A O 1
ATOM 1316 N N . ALA A 1 169 ? 14.903 -4.648 -6.274 1.00 96.19 169 ALA A N 1
ATOM 1317 C CA . ALA A 1 169 ? 14.813 -4.334 -7.698 1.00 96.19 169 ALA A CA 1
ATOM 1318 C C . ALA A 1 169 ? 14.110 -2.989 -7.936 1.00 96.19 169 ALA A C 1
ATOM 1320 O O . ALA A 1 169 ? 14.639 -2.136 -8.648 1.00 96.19 169 ALA A O 1
ATOM 1321 N N . SER A 1 170 ? 12.976 -2.751 -7.269 1.00 97.31 170 SER A N 1
ATOM 1322 C CA . SER A 1 170 ? 12.248 -1.476 -7.294 1.00 97.31 170 SER A CA 1
ATOM 1323 C C . SER A 1 170 ? 13.119 -0.295 -6.865 1.00 97.31 170 SER A C 1
ATOM 1325 O O . SER A 1 170 ? 13.125 0.752 -7.518 1.00 97.31 170 SER A O 1
ATOM 1327 N N . TYR A 1 171 ? 13.901 -0.454 -5.792 1.00 97.19 171 TYR A N 1
ATOM 1328 C CA . TYR A 1 171 ? 14.811 0.588 -5.319 1.00 97.19 171 TYR A CA 1
ATOM 1329 C C . TYR A 1 171 ? 15.876 0.940 -6.368 1.00 97.19 171 TYR A C 1
ATOM 1331 O O . TYR A 1 171 ? 16.068 2.118 -6.690 1.00 97.19 171 TYR A O 1
ATOM 1339 N N . PHE A 1 172 ? 16.545 -0.070 -6.935 1.00 96.75 172 PHE A N 1
ATOM 1340 C CA . PHE A 1 172 ? 17.558 0.138 -7.973 1.00 96.75 172 PHE A CA 1
ATOM 1341 C C . PHE A 1 172 ? 16.956 0.718 -9.252 1.00 96.75 172 PHE A C 1
ATOM 1343 O O . PHE A 1 172 ? 17.533 1.637 -9.834 1.00 96.75 172 PHE A O 1
ATOM 1350 N N . PHE A 1 173 ? 15.782 0.243 -9.663 1.00 98.00 173 PHE A N 1
ATOM 1351 C CA . PHE A 1 173 ? 15.057 0.736 -10.828 1.00 98.00 173 PHE A CA 1
ATOM 1352 C C . PHE A 1 173 ? 14.758 2.237 -10.713 1.00 98.00 173 PHE A C 1
ATOM 1354 O O . PHE A 1 173 ? 15.157 3.027 -11.573 1.00 98.00 173 PHE A O 1
ATOM 1361 N N . LEU A 1 174 ? 14.146 2.670 -9.608 1.00 97.56 174 LEU A N 1
ATOM 1362 C CA . LEU A 1 174 ? 13.791 4.079 -9.419 1.00 97.56 174 LEU A CA 1
ATOM 1363 C C . LEU A 1 174 ? 15.023 4.992 -9.321 1.00 97.56 174 LEU A C 1
ATOM 1365 O O . LEU A 1 174 ? 14.973 6.139 -9.770 1.00 97.56 174 LEU A O 1
ATOM 1369 N N . ARG A 1 175 ? 16.152 4.490 -8.811 1.00 96.94 175 ARG A N 1
ATOM 1370 C CA . ARG A 1 175 ? 17.420 5.239 -8.737 1.00 96.94 175 ARG A CA 1
ATOM 1371 C C . ARG A 1 175 ? 18.258 5.208 -10.013 1.00 96.94 175 ARG A C 1
ATOM 1373 O O . ARG A 1 175 ? 19.159 6.032 -10.150 1.00 96.94 175 ARG A O 1
ATOM 1380 N N . SER A 1 176 ? 17.968 4.301 -10.938 1.00 96.88 176 SER A N 1
ATOM 1381 C CA . SER A 1 176 ? 18.707 4.170 -12.194 1.00 96.88 176 SER A CA 1
ATOM 1382 C C . SER A 1 176 ? 18.314 5.239 -13.214 1.00 96.88 176 SER A C 1
ATOM 1384 O O . SER A 1 176 ? 17.212 5.782 -13.185 1.00 96.88 176 SER A O 1
ATOM 1386 N N . MET A 1 177 ? 19.213 5.518 -14.157 1.00 96.19 177 MET A N 1
ATOM 1387 C CA . MET A 1 177 ? 18.924 6.366 -15.319 1.00 96.19 177 MET A CA 1
ATOM 1388 C C . MET A 1 177 ? 18.062 5.612 -16.348 1.00 96.19 177 MET A C 1
ATOM 1390 O O . MET A 1 177 ? 18.078 4.378 -16.343 1.00 96.19 177 MET A O 1
ATOM 1394 N N . PRO A 1 178 ? 17.362 6.301 -17.273 1.00 96.12 178 PRO A N 1
ATOM 1395 C CA . PRO A 1 178 ? 16.460 5.650 -18.229 1.00 96.12 178 PRO A CA 1
ATOM 1396 C C . PRO A 1 178 ? 17.066 4.467 -19.015 1.00 96.12 178 PRO A C 1
ATOM 1398 O O . PRO A 1 178 ? 16.405 3.434 -19.105 1.00 96.12 178 PRO A O 1
ATOM 1401 N N . PRO A 1 179 ? 18.328 4.512 -19.500 1.00 95.38 179 PRO A N 1
ATOM 1402 C CA . PRO A 1 179 ? 18.937 3.347 -20.151 1.00 95.38 179 PRO A CA 1
ATOM 1403 C C . PRO A 1 179 ? 19.096 2.139 -19.214 1.00 95.38 179 PRO A C 1
ATOM 1405 O O . PRO A 1 179 ? 18.830 1.009 -19.613 1.00 95.38 179 PRO A O 1
ATOM 1408 N N . GLY A 1 180 ? 19.483 2.374 -17.956 1.00 95.75 180 GLY A N 1
ATOM 1409 C CA . GLY A 1 180 ? 19.624 1.318 -16.948 1.00 95.75 180 GLY A CA 1
ATOM 1410 C C . GLY A 1 180 ? 18.276 0.737 -16.522 1.00 95.75 180 GLY A C 1
ATOM 1411 O O . GLY A 1 180 ? 18.143 -0.473 -16.378 1.00 95.75 180 GLY A O 1
ATOM 1412 N N . ARG A 1 181 ? 17.249 1.585 -16.404 1.00 97.25 181 ARG A N 1
ATOM 1413 C CA . ARG A 1 181 ? 15.863 1.158 -16.170 1.00 97.25 181 ARG A CA 1
ATOM 1414 C C . ARG A 1 181 ? 15.359 0.240 -17.276 1.00 97.25 181 ARG A C 1
ATOM 1416 O O . ARG A 1 181 ? 14.812 -0.814 -16.980 1.00 97.25 181 ARG A O 1
ATOM 1423 N N . LYS A 1 182 ? 15.581 0.618 -18.537 1.00 96.56 182 LYS A N 1
ATOM 1424 C CA . LYS A 1 182 ? 15.195 -0.198 -19.691 1.00 96.56 182 LYS A CA 1
ATOM 1425 C C . LYS A 1 182 ? 15.899 -1.557 -19.690 1.00 96.56 182 LYS A C 1
ATOM 1427 O O . LYS A 1 182 ? 15.231 -2.571 -19.849 1.00 96.56 182 LYS A O 1
ATOM 1432 N N . ALA A 1 183 ? 17.208 -1.579 -19.438 1.00 96.19 183 ALA A N 1
ATOM 1433 C CA . ALA A 1 183 ? 17.969 -2.824 -19.345 1.00 96.19 183 ALA A CA 1
ATOM 1434 C C . ALA A 1 183 ? 17.450 -3.744 -18.225 1.00 96.19 183 ALA A C 1
ATOM 1436 O O . ALA A 1 183 ? 17.286 -4.939 -18.447 1.00 96.19 183 ALA A O 1
ATOM 1437 N N . LEU A 1 184 ? 17.129 -3.187 -17.049 1.00 96.06 184 LEU A N 1
ATOM 1438 C CA . LEU A 1 184 ? 16.522 -3.943 -15.947 1.00 96.06 184 LEU A CA 1
ATOM 1439 C C . LEU A 1 184 ? 15.169 -4.546 -16.338 1.00 96.06 184 LEU A C 1
ATOM 1441 O O . LEU A 1 184 ? 14.920 -5.714 -16.065 1.00 96.06 184 LEU A O 1
ATOM 1445 N N . ILE A 1 185 ? 14.301 -3.770 -16.992 1.00 97.12 185 ILE A N 1
ATOM 1446 C CA . ILE A 1 185 ? 12.994 -4.267 -17.443 1.00 97.12 185 ILE A CA 1
ATOM 1447 C C . ILE A 1 185 ? 13.170 -5.424 -18.438 1.00 97.12 185 ILE A C 1
ATOM 1449 O O . ILE A 1 185 ? 12.501 -6.449 -18.314 1.00 97.12 185 ILE A O 1
ATOM 1453 N N . GLU A 1 186 ? 14.073 -5.278 -19.409 1.00 96.00 186 GLU A N 1
ATOM 1454 C CA . GLU A 1 186 ? 14.350 -6.316 -20.406 1.00 96.00 186 GLU A CA 1
ATOM 1455 C C . GLU A 1 186 ? 14.919 -7.594 -19.775 1.00 96.00 186 GLU A C 1
ATOM 1457 O O . GLU A 1 186 ? 14.535 -8.689 -20.186 1.00 96.00 186 GLU A O 1
ATOM 1462 N N . ASP A 1 187 ? 15.781 -7.479 -18.767 1.00 95.25 187 ASP A N 1
ATOM 1463 C CA . ASP A 1 187 ? 16.332 -8.625 -18.037 1.00 95.25 187 ASP A CA 1
ATOM 1464 C C . ASP A 1 187 ? 15.231 -9.378 -17.271 1.00 95.25 187 ASP A C 1
ATOM 1466 O O . ASP A 1 187 ? 14.983 -10.561 -17.516 1.00 95.25 187 ASP A O 1
ATOM 1470 N N . TYR A 1 188 ? 14.455 -8.661 -16.454 1.00 94.44 188 TYR A N 1
ATOM 1471 C CA . TYR A 1 188 ? 13.358 -9.236 -15.667 1.00 94.44 188 TYR A CA 1
ATOM 1472 C C . TYR A 1 188 ? 12.217 -9.790 -16.533 1.00 94.44 188 TYR A C 1
ATOM 1474 O O . TYR A 1 188 ? 11.500 -10.700 -16.109 1.00 94.44 188 TYR A O 1
ATOM 1482 N N . SER A 1 189 ? 12.046 -9.284 -17.758 1.00 93.31 189 SER A N 1
ATOM 1483 C CA . SER A 1 189 ? 11.068 -9.831 -18.708 1.00 93.31 189 SER A CA 1
ATOM 1484 C C . SER A 1 189 ? 11.429 -11.234 -19.215 1.00 93.31 189 SER A C 1
ATOM 1486 O O . SER A 1 189 ? 10.541 -11.975 -19.628 1.00 93.31 189 SER A O 1
ATOM 1488 N N . ARG A 1 190 ? 12.712 -11.622 -19.166 1.00 91.50 190 ARG A N 1
ATOM 1489 C CA . ARG A 1 190 ? 13.216 -12.907 -19.686 1.00 91.50 190 ARG A CA 1
ATOM 1490 C C . ARG A 1 190 ? 13.342 -13.989 -18.622 1.00 91.50 190 ARG A C 1
ATOM 1492 O O . ARG A 1 190 ? 13.386 -15.165 -18.975 1.00 91.50 190 ARG A O 1
ATOM 1499 N N . VAL A 1 191 ? 13.433 -13.609 -17.349 1.00 80.75 191 VAL A N 1
ATOM 1500 C CA . VAL A 1 191 ? 13.495 -14.560 -16.233 1.00 80.75 191 VAL A CA 1
ATOM 1501 C C . VAL A 1 191 ? 12.184 -15.339 -16.201 1.00 80.75 191 VAL A C 1
ATOM 1503 O O . VAL A 1 191 ? 11.128 -14.736 -16.055 1.00 80.75 191 VAL A O 1
ATOM 1506 N N . ILE A 1 192 ? 12.220 -16.656 -16.369 1.00 71.62 192 ILE A N 1
ATOM 1507 C CA . ILE A 1 192 ? 11.058 -17.526 -16.150 1.00 71.62 192 ILE A CA 1
ATOM 1508 C C . ILE A 1 192 ? 11.200 -18.056 -14.722 1.00 71.62 192 ILE A C 1
ATOM 1510 O O . ILE A 1 192 ? 12.277 -18.542 -14.379 1.00 71.62 192 ILE A O 1
ATOM 1514 N N . ASP A 1 193 ? 10.156 -17.877 -13.910 1.00 60.62 193 ASP A N 1
ATOM 1515 C CA . ASP A 1 193 ? 10.106 -18.354 -12.520 1.00 60.62 193 ASP A CA 1
ATOM 1516 C C . ASP A 1 193 ? 10.029 -19.890 -12.452 1.00 60.62 193 ASP A C 1
ATOM 1518 O O . ASP A 1 193 ? 9.343 -20.487 -13.320 1.00 60.62 193 ASP A O 1
#

pLDDT: mean 75.97, std 20.97, range [33.75, 98.12]

Organism: Panicum virgatum (NCBI:txid38727)

Secondary structure (DSSP, 8-state):
---THHHHTTSSS-TTHHHHHHHHTT----STT---TT-SS--------------------------PPP----------------TTS--HHHHHHHHHHHHHHHHHHHHHHHHHHHHHHHHHHHHHHHHHHHHHHHHHHHHHHTTT--GGGHHHHHHHHHHHH-HHHHHHHHHS-HHHHHHHHHHHHH---